Protein AF-0000000067000901 (afdb_homodimer)

Foldseek 3Di:
DDPPPPPPPPPPPVPPPPDPPVPPPCPVPPPLPDCPCDDPLVVCPPPVDLQFDHPVLQVLLVVLVLCCQQAQVHPCNVVSCVLAADQLAWEDEPLVRDTDGDVVVNVCRVVDFHQNDKAWSDWDDDRFKIKTKIKGDDGAAPVADADPQDIKIKMKMFGANSVSSHTNYIYIYIDSLSNVSRHPPVVSDDD/DDPDPPPPPPPPPVPPPPPPPVPPPCPVPPPLPDCPCDDPLVVCPPPVDLQFDHPVLQVLLVVLVLCCQQAQVDPCNVVSCVLAADQLAWEDEPLVRDTDGDVVVNVCRVVDFHQNDKAWSDWDDDRFKIKTKIKGDDGAAPVADADPQDIKIKMKMFGANSVSSHTNYIYIYIDSLSNVSRHPPVVSDDD

Sequence (382 aa):
MHSTILASLALLTAAFARPHADWSSSSADVPAHGDDNGSYDQHYGHGMNDKCLNKGDVQTLIDGYTYLLEYPGGPEFNKTANSILSDKFVVWSDSINTLGNRPAFIASQSVTPPLPDVETLSTFHNCDQISWRWNATGIQNPQVKVSNPMPVLGLITFSVDVEQKKIDTVYSEFNTAAFLHDLGNPECQQHMHSTILASLALLTAAFARPHADWSSSSADVPAHGDDNGSYDQHYGHGMNDKCLNKGDVQTLIDGYTYLLEYPGGPEFNKTANSILSDKFVVWSDSINTLGNRPAFIASQSVTPPLPDVETLSTFHNCDQISWRWNATGIQNPQVKVSNPMPVLGLITFSVDVEQKKIDTVYSEFNTAAFLHDLGNPECQQH

pLDDT: mean 76.19, std 28.45, range [21.7, 98.81]

Organism: NCBI:txid86049

Radius of gyration: 23.93 Å; Cα contacts (8 Å, |Δi|>4): 647; chains: 2; bounding box: 94×50×46 Å

Structure (mmCIF, N/CA/C/O backbone):
data_AF-0000000067000901-model_v1
#
loop_
_entity.id
_entity.type
_entity.pdbx_description
1 polymer 'Uncharacterized protein'
#
loop_
_atom_site.group_PDB
_atom_site.id
_atom_site.type_symbol
_atom_site.label_atom_id
_atom_site.label_alt_id
_atom_site.label_comp_id
_atom_site.label_asym_id
_atom_site.label_entity_id
_atom_site.label_seq_id
_atom_site.pdbx_PDB_ins_code
_atom_site.Cartn_x
_atom_site.Cartn_y
_atom_site.Cartn_z
_atom_site.occupancy
_atom_site.B_iso_or_equiv
_atom_site.auth_seq_id
_atom_site.auth_comp_id
_atom_site.auth_asym_id
_atom_site.auth_atom_id
_atom_site.pdbx_PDB_model_num
ATOM 1 N N . MET A 1 1 ? -61.438 18.984 29.344 1 28.39 1 MET A N 1
ATOM 2 C CA . MET A 1 1 ? -61 19.312 27.984 1 28.39 1 MET A CA 1
ATOM 3 C C . MET A 1 1 ? -59.5 19.156 27.859 1 28.39 1 MET A C 1
ATOM 5 O O . MET A 1 1 ? -58.75 20.078 28.156 1 28.39 1 MET A O 1
ATOM 9 N N . HIS A 1 2 ? -58.938 18.109 28.281 1 37.88 2 HIS A N 1
ATOM 10 C CA . HIS A 1 2 ? -57.531 17.828 28.531 1 37.88 2 HIS A CA 1
ATOM 11 C C . HIS A 1 2 ? -56.719 17.766 27.234 1 37.88 2 HIS A C 1
ATOM 13 O O . HIS A 1 2 ? -57.062 16.969 26.344 1 37.88 2 HIS A O 1
ATOM 19 N N . SER A 1 3 ? -56.156 18.922 26.859 1 32.53 3 SER A N 1
ATOM 20 C CA . SER A 1 3 ? -55.406 19.188 25.641 1 32.53 3 SER A CA 1
ATOM 21 C C . SER A 1 3 ? -54.156 18.359 25.578 1 32.53 3 SER A C 1
ATOM 23 O O . SER A 1 3 ? -53.344 18.359 26.516 1 32.53 3 SER A O 1
ATOM 25 N N . THR A 1 4 ? -54.281 17.25 24.969 1 34.41 4 THR A N 1
ATOM 26 C CA . THR A 1 4 ? -53.188 16.297 24.75 1 34.41 4 THR A CA 1
ATOM 27 C C . THR A 1 4 ? -52.062 16.938 23.938 1 34.41 4 THR A C 1
ATOM 29 O O . THR A 1 4 ? -52.281 17.438 22.844 1 34.41 4 THR A O 1
ATOM 32 N N . ILE A 1 5 ? -51.125 17.594 24.578 1 31.44 5 ILE A N 1
ATOM 33 C CA . ILE A 1 5 ? -49.969 18.219 23.953 1 31.44 5 ILE A CA 1
ATOM 34 C C . ILE A 1 5 ? -49.125 17.156 23.219 1 31.44 5 ILE A C 1
ATOM 36 O O . ILE A 1 5 ? -48.656 16.203 23.844 1 31.44 5 ILE A O 1
ATOM 40 N N . LEU A 1 6 ? -49.469 16.844 22.031 1 26.58 6 LEU A N 1
ATOM 41 C CA . LEU A 1 6 ? -48.688 15.977 21.172 1 26.58 6 LEU A CA 1
ATOM 42 C C . LEU A 1 6 ? -47.281 16.562 20.953 1 26.58 6 LEU A C 1
ATOM 44 O O . LEU A 1 6 ? -47.125 17.672 20.438 1 26.58 6 LEU A O 1
ATOM 48 N N . ALA A 1 7 ? -46.406 16.344 21.828 1 25.92 7 ALA A N 1
ATOM 49 C CA . ALA A 1 7 ? -45.031 16.797 21.703 1 25.92 7 ALA A CA 1
ATOM 50 C C . ALA A 1 7 ? -44.344 16.172 20.484 1 25.92 7 ALA A C 1
ATOM 52 O O . ALA A 1 7 ? -44.281 14.945 20.375 1 25.92 7 ALA A O 1
ATOM 53 N N . SER A 1 8 ? -44.406 16.828 19.297 1 21.7 8 SER A N 1
ATOM 54 C CA . SER A 1 8 ? -43.781 16.438 18.031 1 21.7 8 SER A CA 1
ATOM 55 C C . SER A 1 8 ? -42.25 16.438 18.172 1 21.7 8 SER A C 1
ATOM 57 O O . SER A 1 8 ? -41.656 17.438 18.578 1 21.7 8 SER A O 1
ATOM 59 N N . LEU A 1 9 ? -41.719 15.383 18.531 1 23.84 9 LEU A N 1
ATOM 60 C CA . LEU A 1 9 ? -40.25 15.211 18.594 1 23.84 9 LEU A CA 1
ATOM 61 C C . LEU A 1 9 ? -39.625 15.477 17.234 1 23.84 9 LEU A C 1
ATOM 63 O O . LEU A 1 9 ? -39.906 14.781 16.266 1 23.84 9 LEU A O 1
ATOM 67 N N . ALA A 1 10 ? -39.25 16.719 16.875 1 23.31 10 ALA A N 1
ATOM 68 C CA . ALA A 1 10 ? -38.531 17.125 15.672 1 23.31 10 ALA A CA 1
ATOM 69 C C . ALA A 1 10 ? -37.188 16.422 15.586 1 23.31 10 ALA A C 1
ATOM 71 O O . ALA A 1 10 ? -36.344 16.562 16.484 1 23.31 10 ALA A O 1
ATOM 72 N N . LEU A 1 11 ? -37.125 15.258 15 1 25.78 11 LEU A N 1
ATOM 73 C CA . LEU A 1 11 ? -35.906 14.562 14.617 1 25.78 11 LEU A CA 1
ATOM 74 C C . LEU A 1 11 ? -35 15.469 13.781 1 25.78 11 LEU A C 1
ATOM 76 O O . LEU A 1 11 ? -35.375 15.867 12.68 1 25.78 11 LEU A O 1
ATOM 80 N N . LEU A 1 12 ? -34.281 16.344 14.328 1 22.42 12 LEU A N 1
ATOM 81 C CA . LEU A 1 12 ? -33.281 17.172 13.633 1 22.42 12 LEU A CA 1
ATOM 82 C C . LEU A 1 12 ? -32.281 16.297 12.883 1 22.42 12 LEU A C 1
ATOM 84 O O . LEU A 1 12 ? -31.516 15.547 13.5 1 22.42 12 LEU A O 1
ATOM 88 N N . THR A 1 13 ? -32.625 15.695 11.742 1 25.38 13 THR A N 1
ATOM 89 C CA . THR A 1 13 ? -31.719 15.102 10.758 1 25.38 13 THR A CA 1
ATOM 90 C C . THR A 1 13 ? -30.641 16.109 10.336 1 25.38 13 THR A C 1
ATOM 92 O O . THR A 1 13 ? -30.953 17.109 9.695 1 25.38 13 THR A O 1
ATOM 95 N N . ALA A 1 14 ? -29.812 16.469 11.18 1 27.14 14 ALA A N 1
ATO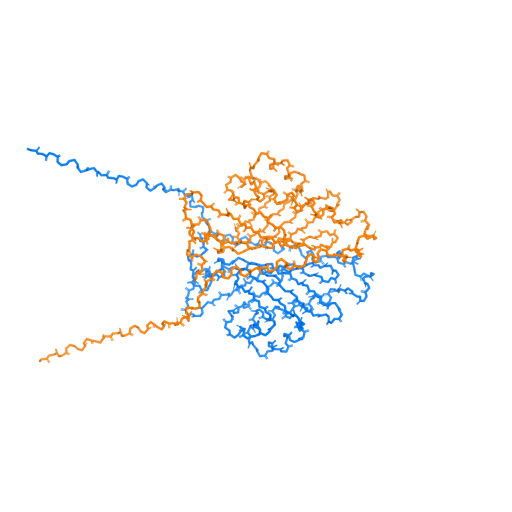M 96 C CA . ALA A 1 14 ? -28.734 17.297 10.664 1 27.14 14 ALA A CA 1
ATOM 97 C C . ALA A 1 14 ? -28.125 16.688 9.406 1 27.14 14 ALA A C 1
ATOM 99 O O . ALA A 1 14 ? -27.469 15.648 9.461 1 27.14 14 ALA A O 1
ATOM 100 N N . ALA A 1 15 ? -28.781 16.703 8.234 1 26.33 15 ALA A N 1
ATOM 101 C CA . ALA A 1 15 ? -28.312 16.516 6.871 1 26.33 15 ALA A CA 1
ATOM 102 C C . ALA A 1 15 ? -27.016 17.312 6.625 1 26.33 15 ALA A C 1
ATOM 104 O O . ALA A 1 15 ? -27.031 18.547 6.633 1 26.33 15 ALA A O 1
ATOM 105 N N . PHE A 1 16 ? -25.938 16.922 7.164 1 25.66 16 PHE A N 1
ATOM 106 C CA . PHE A 1 16 ? -24.828 17.594 6.516 1 25.66 16 PHE A CA 1
ATOM 107 C C . PHE A 1 16 ? -25 17.609 5.004 1 25.66 16 PHE A C 1
ATOM 109 O O . PHE A 1 16 ? -25.094 16.547 4.375 1 25.66 16 PHE A O 1
ATOM 116 N N . ALA A 1 17 ? -25.672 18.469 4.523 1 26.17 17 ALA A N 1
ATOM 117 C CA . ALA A 1 17 ? -25.812 18.828 3.117 1 26.17 17 ALA A CA 1
ATOM 118 C C . ALA A 1 17 ? -24.469 18.797 2.395 1 26.17 17 ALA A C 1
ATOM 120 O O . ALA A 1 17 ? -23.625 19.672 2.609 1 26.17 17 ALA A O 1
ATOM 121 N N . ARG A 1 18 ? -23.891 17.719 2.311 1 28.69 18 ARG A N 1
ATOM 122 C CA . ARG A 1 18 ? -22.734 17.688 1.424 1 28.69 18 ARG A CA 1
ATOM 123 C C . ARG A 1 18 ? -23.062 18.281 0.063 1 28.69 18 ARG A C 1
ATOM 125 O O . ARG A 1 18 ? -24.125 18 -0.499 1 28.69 18 ARG A O 1
ATOM 132 N N . PRO A 1 19 ? -22.609 19.391 -0.219 1 27.36 19 PRO A N 1
ATOM 133 C CA . PRO A 1 19 ? -22.844 19.781 -1.611 1 27.36 19 PRO A CA 1
ATOM 134 C C . PRO A 1 19 ? -22.688 18.609 -2.586 1 27.36 19 PRO A C 1
ATOM 136 O O . PRO A 1 19 ? -21.984 17.641 -2.285 1 27.36 19 PRO A O 1
ATOM 139 N N . HIS A 1 20 ? -23.609 18.344 -3.383 1 24.67 20 HIS A N 1
ATOM 140 C CA . HIS A 1 20 ? -23.625 17.5 -4.578 1 24.67 20 HIS A CA 1
ATOM 141 C C . HIS A 1 20 ? -22.328 17.641 -5.363 1 24.67 20 HIS A C 1
ATOM 143 O O . HIS A 1 20 ? -22.203 18.531 -6.219 1 24.67 20 HIS A O 1
ATOM 149 N N . ALA A 1 21 ? -21.312 17.75 -4.727 1 25.58 21 ALA A N 1
ATOM 150 C CA . ALA A 1 21 ? -20.219 17.781 -5.695 1 25.58 21 ALA A CA 1
ATOM 151 C C . ALA A 1 21 ? -20.359 16.672 -6.73 1 25.58 21 ALA A C 1
ATOM 153 O O . ALA A 1 21 ? -20.703 15.547 -6.391 1 25.58 21 ALA A O 1
ATOM 154 N N . ASP A 1 22 ? -20.922 16.969 -7.883 1 22.59 22 ASP A N 1
ATOM 155 C CA . ASP A 1 22 ? -20.922 16.156 -9.094 1 22.59 22 ASP A CA 1
ATOM 156 C C . ASP A 1 22 ? -19.688 15.266 -9.156 1 22.59 22 ASP A C 1
ATOM 158 O O . ASP A 1 22 ? -18.578 15.75 -9.344 1 22.59 22 ASP A O 1
ATOM 162 N N . TRP A 1 23 ? -19.719 14.297 -8.406 1 25.34 23 TRP A N 1
ATOM 163 C CA . TRP A 1 23 ? -18.75 13.203 -8.555 1 25.34 23 TRP A CA 1
ATOM 164 C C . TRP A 1 23 ? -18.688 12.727 -10 1 25.34 23 TRP A C 1
ATOM 166 O O . TRP A 1 23 ? -19.328 11.742 -10.367 1 25.34 23 TRP A O 1
ATOM 176 N N . SER A 1 24 ? -19.094 13.641 -10.977 1 23.84 24 SER A N 1
ATOM 177 C CA . SER A 1 24 ? -18.859 13.195 -12.344 1 23.84 24 SER A CA 1
ATOM 178 C C . SER A 1 24 ? -17.547 12.406 -12.445 1 23.84 24 SER A C 1
ATOM 180 O O . SER A 1 24 ? -16.703 12.492 -11.555 1 23.84 24 SER A O 1
ATOM 182 N N . SER A 1 25 ? -17.422 11.703 -13.656 1 26.53 25 SER A N 1
ATOM 183 C CA . SER A 1 25 ? -16.453 10.82 -14.289 1 26.53 25 SER A CA 1
ATOM 184 C C . SER A 1 25 ? -15.031 11.367 -14.156 1 26.53 25 SER A C 1
ATOM 186 O O . SER A 1 25 ? -14.375 11.648 -15.164 1 26.53 25 SER A O 1
ATOM 188 N N . SER A 1 26 ? -14.852 12.219 -13.289 1 25.02 26 SER A N 1
ATOM 189 C CA . SER A 1 26 ? -13.477 12.641 -13.523 1 25.02 26 SER A CA 1
ATOM 190 C C . SER A 1 26 ? -12.508 11.469 -13.367 1 25.02 26 SER A C 1
ATOM 192 O O . SER A 1 26 ? -12.211 11.047 -12.242 1 25.02 26 SER A O 1
ATOM 194 N N . SER A 1 27 ? -12.742 10.406 -14.102 1 25.47 27 SER A N 1
ATOM 195 C CA . SER A 1 27 ? -11.57 9.594 -14.398 1 25.47 27 SER A CA 1
ATOM 196 C C . SER A 1 27 ? -10.305 10.438 -14.43 1 25.47 27 SER A C 1
ATOM 198 O O . SER A 1 27 ? -9.969 11.023 -15.461 1 25.47 27 SER A O 1
ATOM 200 N N . ALA A 1 28 ? -10.188 11.258 -13.469 1 30.16 28 ALA A N 1
ATOM 201 C CA . ALA A 1 28 ? -8.898 11.922 -13.586 1 30.16 28 ALA A CA 1
ATOM 202 C C . ALA A 1 28 ? -7.824 10.961 -14.094 1 30.16 28 ALA A C 1
ATOM 204 O O . ALA A 1 28 ? -7.727 9.828 -13.617 1 30.16 28 ALA A O 1
ATOM 205 N N . ASP A 1 29 ? -7.598 11.023 -15.383 1 26.38 29 ASP A N 1
ATOM 206 C CA . ASP A 1 29 ? -6.398 10.367 -15.898 1 26.38 29 ASP A CA 1
ATOM 207 C C . ASP A 1 29 ? -5.305 10.297 -14.836 1 26.38 29 ASP A C 1
ATOM 209 O O . ASP A 1 29 ? -4.816 11.328 -14.375 1 26.38 29 ASP A O 1
ATOM 213 N N . VAL A 1 30 ? -5.582 9.422 -13.953 1 32.34 30 VAL A N 1
ATOM 214 C CA . VAL A 1 30 ? -4.336 9.219 -13.227 1 32.34 30 VAL A CA 1
ATOM 215 C C . VAL A 1 30 ? -3.148 9.43 -14.156 1 32.34 30 VAL A C 1
ATOM 217 O O . VAL A 1 30 ? -2.988 8.711 -15.148 1 32.34 30 VAL A O 1
ATOM 220 N N . PRO A 1 31 ? -2.857 10.648 -14.383 1 26.94 31 PRO A N 1
ATOM 221 C CA . PRO A 1 31 ? -1.702 10.648 -15.281 1 26.94 31 PRO A CA 1
ATOM 222 C C . PRO A 1 31 ? -0.756 9.477 -15.031 1 26.94 31 PRO A C 1
ATOM 224 O O . PRO A 1 31 ? -0.504 9.117 -13.875 1 26.94 31 PRO A O 1
ATOM 227 N N . ALA A 1 32 ? -0.869 8.492 -15.938 1 28.77 32 ALA A N 1
ATOM 228 C CA . ALA A 1 32 ? 0.353 7.695 -15.969 1 28.77 32 ALA A CA 1
ATOM 229 C C . ALA A 1 32 ? 1.585 8.562 -15.75 1 28.77 32 ALA A C 1
ATOM 231 O O . ALA A 1 32 ? 1.981 9.328 -16.625 1 28.77 32 ALA A O 1
ATOM 232 N N . HIS A 1 33 ? 1.5 9.438 -14.836 1 29.3 33 HIS A N 1
ATOM 233 C CA . HIS A 1 33 ? 2.791 10.117 -14.812 1 29.3 33 HIS A CA 1
ATOM 234 C C . HIS A 1 33 ? 3.883 9.234 -15.414 1 29.3 33 HIS A C 1
ATOM 236 O O . HIS A 1 33 ? 3.727 8.016 -15.508 1 29.3 33 HIS A O 1
ATOM 242 N N . GLY A 1 34 ? 4.957 10.055 -15.883 1 26.2 34 GLY A N 1
ATOM 243 C CA . GLY A 1 34 ? 6.18 9.766 -16.625 1 26.2 34 GLY A CA 1
ATOM 244 C C . GLY A 1 34 ? 6.84 8.469 -16.188 1 26.2 34 GLY A C 1
ATOM 245 O O . GLY A 1 34 ? 6.605 7.98 -15.086 1 26.2 34 GLY A O 1
ATOM 246 N N . ASP A 1 35 ? 7.012 7.652 -17.172 1 26.59 35 ASP A N 1
ATOM 247 C CA . ASP A 1 35 ? 8.102 6.676 -17.203 1 26.59 35 ASP A CA 1
ATOM 248 C C . ASP A 1 35 ? 9.234 7.094 -16.266 1 26.59 35 ASP A C 1
ATOM 250 O O . ASP A 1 35 ? 10.188 7.746 -16.703 1 26.59 35 ASP A O 1
ATOM 254 N N . ASP A 1 36 ? 8.836 7.559 -15.172 1 28.7 36 ASP A N 1
ATOM 255 C CA . ASP A 1 36 ? 10.07 7.664 -14.398 1 28.7 36 ASP A CA 1
ATOM 256 C C . ASP A 1 36 ? 10.82 6.332 -14.375 1 28.7 36 ASP A C 1
ATOM 258 O O . ASP A 1 36 ? 11.078 5.781 -13.297 1 28.7 36 ASP A O 1
ATOM 262 N N . ASN A 1 37 ? 10.336 5.477 -15.211 1 29.36 37 ASN A N 1
ATOM 263 C CA . ASN A 1 37 ? 11.328 4.422 -15.406 1 29.36 37 ASN A CA 1
ATOM 264 C C . ASN A 1 37 ? 12.719 4.996 -15.633 1 29.36 37 ASN A C 1
ATOM 266 O O . ASN A 1 37 ? 13.562 4.363 -16.266 1 29.36 37 ASN A O 1
ATOM 270 N N . GLY A 1 38 ? 12.836 6.359 -15.727 1 29.14 38 GLY A N 1
ATOM 271 C CA . GLY A 1 38 ? 14.188 6.777 -16.047 1 29.14 38 GLY A CA 1
ATOM 272 C C . GLY A 1 38 ? 15.25 6.008 -15.281 1 29.14 38 GLY A C 1
ATOM 273 O O . GLY A 1 38 ? 14.938 5.293 -14.328 1 29.14 38 GLY A O 1
ATOM 274 N N . SER A 1 39 ? 16.5 6.262 -15.789 1 29.77 39 SER A N 1
ATOM 275 C CA . SER A 1 39 ? 17.891 5.785 -15.742 1 29.77 39 SER A CA 1
ATOM 276 C C . SER A 1 39 ? 18.422 5.789 -14.312 1 29.77 39 SER A C 1
ATOM 278 O O . SER A 1 39 ? 19.625 5.695 -14.094 1 29.77 39 SER A O 1
ATOM 280 N N . TYR A 1 40 ? 17.578 6.395 -13.445 1 31.19 40 TYR A N 1
ATOM 281 C CA . TYR A 1 40 ? 18.422 6.477 -12.266 1 31.19 40 TYR A CA 1
ATOM 282 C C . TYR A 1 40 ? 18.688 5.098 -11.672 1 31.19 40 TYR A C 1
ATOM 284 O O . TYR A 1 40 ? 19.297 4.969 -10.609 1 31.19 40 TYR A O 1
ATOM 292 N N . ASP A 1 41 ? 17.875 4.145 -12.203 1 35.94 41 ASP A N 1
ATOM 293 C CA . ASP A 1 41 ? 18.234 2.779 -11.82 1 35.94 41 ASP A CA 1
ATOM 294 C C . ASP A 1 41 ? 19.703 2.482 -12.125 1 35.94 41 ASP A C 1
ATOM 296 O O . ASP A 1 41 ? 20.188 1.374 -11.883 1 35.94 41 ASP A O 1
ATOM 300 N N . GLN A 1 42 ? 20.172 3.449 -13.016 1 32.78 42 GLN A N 1
ATOM 301 C CA . GLN A 1 42 ? 21.5 3.141 -13.547 1 32.78 42 GLN A CA 1
ATOM 302 C C . GLN A 1 42 ? 22.547 3.141 -12.438 1 32.78 42 GLN A C 1
ATOM 304 O O . GLN A 1 42 ? 23.641 2.598 -12.609 1 32.78 42 GLN A O 1
ATOM 309 N N . HIS A 1 43 ? 22.266 4.098 -11.562 1 35.69 43 HIS A N 1
ATOM 310 C CA . HIS A 1 43 ? 23.438 4.195 -10.703 1 35.69 43 HIS A CA 1
ATOM 311 C C . HIS A 1 43 ? 23.594 2.949 -9.836 1 35.69 43 HIS A C 1
ATOM 313 O O . HIS A 1 43 ? 24.625 2.764 -9.188 1 35.69 43 HIS A O 1
ATOM 319 N N . TYR A 1 44 ? 22.406 2.285 -9.633 1 39.88 44 TYR A N 1
ATOM 320 C CA . TYR A 1 44 ? 22.656 1.074 -8.859 1 39.88 44 TYR A CA 1
ATOM 321 C C . TYR A 1 44 ? 23.016 -0.092 -9.773 1 39.88 44 TYR A C 1
ATOM 323 O O . TYR A 1 44 ? 23.172 -1.226 -9.312 1 39.88 44 TYR A O 1
ATOM 331 N N . GLY A 1 45 ? 22.875 0.13 -11.047 1 37.28 45 GLY A N 1
ATOM 332 C CA . GLY A 1 45 ? 23.109 -0.982 -11.953 1 37.28 45 GLY A CA 1
ATOM 333 C C . GLY A 1 45 ? 24.562 -1.412 -12 1 37.28 45 GLY A C 1
ATOM 334 O O . GLY A 1 45 ? 24.859 -2.582 -12.25 1 37.28 45 GLY A O 1
ATOM 335 N N . HIS A 1 46 ? 25.359 -0.452 -12.242 1 39.16 46 HIS A N 1
ATOM 336 C CA . HIS A 1 46 ? 26.641 -0.968 -12.68 1 39.16 46 HIS A CA 1
ATOM 337 C C . HIS A 1 46 ? 27.312 -1.786 -11.578 1 39.16 46 HIS A C 1
ATOM 339 O O . HIS A 1 46 ? 28.016 -2.756 -11.859 1 39.16 46 HIS A O 1
ATOM 345 N N . GLY A 1 47 ? 27.562 -1.117 -10.406 1 39.56 47 GLY A N 1
ATOM 346 C CA . GLY A 1 47 ? 28.422 -1.825 -9.461 1 39.56 47 GLY A CA 1
ATOM 347 C C . GLY A 1 47 ? 27.656 -2.807 -8.594 1 39.56 47 GLY A C 1
ATOM 348 O O . GLY A 1 47 ? 28.094 -3.16 -7.504 1 39.56 47 GLY A O 1
ATOM 349 N N . MET A 1 48 ? 26.219 -2.824 -8.773 1 48.78 48 MET A N 1
ATOM 350 C CA . MET A 1 48 ? 25.672 -3.768 -7.801 1 48.78 48 MET A CA 1
ATOM 351 C C . MET A 1 48 ? 26.188 -5.176 -8.055 1 48.78 48 MET A C 1
ATOM 353 O O . MET A 1 48 ? 26.25 -5.625 -9.203 1 48.78 48 MET A O 1
ATOM 357 N N . ASN A 1 49 ? 26.922 -5.633 -7.168 1 57.56 49 ASN A N 1
ATOM 358 C CA . ASN A 1 49 ? 27.469 -6.977 -7.031 1 57.56 49 ASN A CA 1
ATOM 359 C C . ASN A 1 49 ? 26.422 -8.047 -7.352 1 57.56 49 ASN A C 1
ATOM 361 O O . ASN A 1 49 ? 25.219 -7.793 -7.246 1 57.56 49 ASN A O 1
ATOM 365 N N . ASP A 1 50 ? 26.688 -8.961 -8.164 1 67.25 50 ASP A N 1
ATOM 366 C CA . ASP A 1 50 ? 25.938 -10.156 -8.523 1 67.25 50 ASP A CA 1
ATOM 367 C C . ASP A 1 50 ? 25.062 -10.617 -7.359 1 67.25 50 ASP A C 1
ATOM 369 O O . ASP A 1 50 ? 24.188 -11.477 -7.535 1 67.25 50 ASP A O 1
ATOM 373 N N . LYS A 1 51 ? 25.141 -9.828 -6.254 1 86.62 51 LYS A N 1
ATOM 374 C CA . LYS A 1 51 ? 24.438 -10.273 -5.059 1 86.62 51 LYS A CA 1
ATOM 375 C C . LYS A 1 51 ? 23.156 -9.461 -4.84 1 86.62 51 LYS A C 1
ATOM 377 O O . LYS A 1 51 ? 22.359 -9.781 -3.961 1 86.62 51 LYS A O 1
ATOM 382 N N . CYS A 1 52 ? 22.984 -8.461 -5.789 1 93.31 52 CYS A N 1
ATOM 383 C CA . CYS A 1 52 ? 21.797 -7.633 -5.621 1 93.31 52 CYS A CA 1
ATOM 384 C C . CYS A 1 52 ? 20.828 -7.816 -6.785 1 93.31 52 CYS A C 1
ATOM 386 O O . CYS A 1 52 ? 21.234 -8.289 -7.855 1 93.31 52 CYS A O 1
ATOM 388 N N . LEU A 1 53 ? 19.594 -7.441 -6.547 1 96.25 53 LEU A N 1
ATOM 389 C CA . LEU A 1 53 ? 18.594 -7.426 -7.609 1 96.25 53 LEU A CA 1
ATOM 390 C C . LEU A 1 53 ? 18.984 -6.461 -8.719 1 96.25 53 LEU A C 1
ATOM 392 O O . LEU A 1 53 ? 19.484 -5.359 -8.445 1 96.25 53 LEU A O 1
ATOM 396 N N . ASN A 1 54 ? 18.797 -6.887 -9.961 1 93.81 54 ASN A N 1
ATOM 397 C CA . ASN A 1 54 ? 18.859 -5.98 -11.102 1 93.81 54 ASN A CA 1
ATOM 398 C C . ASN A 1 54 ? 17.484 -5.785 -11.742 1 93.81 54 ASN A C 1
ATOM 400 O O . ASN A 1 54 ? 16.5 -6.367 -11.305 1 93.81 54 ASN A O 1
ATOM 404 N N . LYS A 1 55 ? 17.406 -4.953 -12.758 1 94.12 55 LYS A N 1
ATOM 405 C CA . LYS A 1 55 ? 16.141 -4.59 -13.367 1 94.12 55 LYS A CA 1
ATOM 406 C C . LYS A 1 55 ? 15.445 -5.816 -13.953 1 94.12 55 LYS A C 1
ATOM 408 O O . LYS A 1 55 ? 14.219 -5.938 -13.883 1 94.12 55 LYS A O 1
ATOM 413 N N . GLY A 1 56 ? 16.219 -6.629 -14.562 1 95.94 56 GLY A N 1
ATOM 414 C CA . GLY A 1 56 ? 15.656 -7.848 -15.117 1 95.94 56 GLY A CA 1
ATOM 415 C C . GLY A 1 56 ? 15.055 -8.758 -14.062 1 95.94 56 GLY A C 1
ATOM 416 O O . GLY A 1 56 ? 13.992 -9.344 -14.273 1 95.94 56 GLY A O 1
ATOM 417 N N . ASP A 1 57 ? 15.727 -8.938 -12.898 1 96.94 57 ASP A N 1
ATOM 418 C CA . ASP A 1 57 ? 15.203 -9.711 -11.781 1 96.94 57 ASP A CA 1
ATOM 419 C C . ASP A 1 57 ? 13.859 -9.148 -11.305 1 96.94 57 ASP A C 1
ATOM 421 O O . ASP A 1 57 ? 12.898 -9.898 -11.125 1 96.94 57 ASP A O 1
ATOM 425 N N . VAL A 1 58 ? 13.82 -7.867 -11.141 1 97.94 58 VAL A N 1
ATOM 426 C CA . VAL A 1 58 ? 12.625 -7.18 -10.648 1 97.94 58 VAL A CA 1
ATOM 427 C C . VAL A 1 58 ? 11.461 -7.414 -11.609 1 97.94 58 VAL A C 1
ATOM 429 O O . VAL A 1 58 ? 10.367 -7.781 -11.188 1 97.94 58 VAL A O 1
ATOM 432 N N . GLN A 1 59 ? 11.719 -7.258 -12.859 1 98.25 59 GLN A N 1
ATOM 433 C CA . GLN A 1 59 ? 10.672 -7.434 -13.859 1 98.25 59 GLN A CA 1
ATOM 434 C C . GLN A 1 59 ? 10.133 -8.859 -13.852 1 98.25 59 GLN A C 1
ATOM 436 O O . GLN A 1 59 ? 8.922 -9.078 -13.922 1 98.25 59 GLN A O 1
ATOM 441 N N . THR A 1 60 ? 10.961 -9.797 -13.734 1 98.56 60 THR A N 1
ATOM 442 C CA . THR A 1 60 ? 10.57 -11.203 -13.711 1 98.56 60 THR A CA 1
ATOM 443 C C . THR A 1 60 ? 9.664 -11.484 -12.516 1 98.56 60 THR A C 1
ATOM 445 O O . THR A 1 60 ? 8.633 -12.148 -12.648 1 98.56 60 THR A O 1
ATOM 448 N N . LEU A 1 61 ? 10.062 -11.016 -11.383 1 98.81 61 LEU A N 1
ATOM 449 C CA . LEU A 1 61 ? 9.289 -11.258 -10.164 1 98.81 61 LEU A CA 1
ATOM 450 C C . LEU A 1 61 ? 7.938 -10.562 -10.227 1 98.81 61 LEU A C 1
ATOM 452 O O . LEU A 1 61 ? 6.914 -11.141 -9.852 1 98.81 61 LEU A O 1
ATOM 456 N N . ILE A 1 62 ? 7.898 -9.375 -10.758 1 98.81 62 ILE A N 1
ATOM 457 C CA . ILE A 1 62 ? 6.656 -8.617 -10.867 1 98.81 62 ILE A CA 1
ATOM 458 C C . ILE A 1 62 ? 5.738 -9.273 -11.891 1 98.81 62 ILE A C 1
ATOM 460 O O . ILE A 1 62 ? 4.543 -9.453 -11.641 1 98.81 62 ILE A O 1
ATOM 464 N N . ASP A 1 63 ? 6.32 -9.672 -13.008 1 98.62 63 ASP A N 1
ATOM 465 C CA . ASP A 1 63 ? 5.52 -10.352 -14.031 1 98.62 63 ASP A CA 1
ATOM 466 C C . ASP A 1 63 ? 4.941 -11.656 -13.492 1 98.62 63 ASP A C 1
ATOM 468 O O . ASP A 1 63 ? 3.771 -11.969 -13.734 1 98.62 63 ASP A O 1
ATOM 472 N N . GLY A 1 64 ? 5.754 -12.406 -12.852 1 98.75 64 GLY A N 1
ATOM 473 C CA . GLY A 1 64 ? 5.277 -13.641 -12.25 1 98.75 64 GLY A CA 1
ATOM 474 C C . GLY A 1 64 ? 4.16 -13.43 -11.25 1 98.75 64 GLY A C 1
ATOM 475 O O . GLY A 1 64 ? 3.148 -14.133 -11.281 1 98.75 64 GLY A O 1
ATOM 476 N N . TYR A 1 65 ? 4.352 -12.469 -10.359 1 98.44 65 TYR A N 1
ATOM 477 C CA . TYR A 1 65 ? 3.328 -12.234 -9.352 1 98.44 65 TYR A CA 1
ATOM 478 C C . TYR A 1 65 ? 2.072 -11.633 -9.977 1 98.44 65 TYR A C 1
ATOM 480 O O . TYR A 1 65 ? 0.959 -11.883 -9.508 1 98.44 65 TYR A O 1
ATOM 488 N N . THR A 1 66 ? 2.217 -10.836 -11.016 1 98.56 66 THR A N 1
ATOM 489 C CA . THR A 1 66 ? 1.069 -10.352 -11.773 1 98.56 66 THR A CA 1
ATOM 490 C C . THR A 1 66 ? 0.239 -11.516 -12.297 1 98.56 66 THR A C 1
ATOM 492 O O . THR A 1 66 ? -0.988 -11.516 -12.18 1 98.56 66 THR A O 1
ATOM 495 N N . TYR A 1 67 ? 0.904 -12.453 -12.852 1 98.31 67 TYR A N 1
ATOM 496 C CA . TYR A 1 67 ? 0.196 -13.625 -13.336 1 98.31 67 TYR A CA 1
ATOM 497 C C . TYR A 1 67 ? -0.589 -14.297 -12.211 1 98.31 67 TYR A C 1
ATOM 499 O O . TYR A 1 67 ? -1.737 -14.703 -12.406 1 98.31 67 TYR A O 1
ATOM 507 N N . LEU A 1 68 ? 0.016 -14.422 -11.008 1 97.38 68 LEU A N 1
ATOM 508 C CA . LEU A 1 68 ? -0.657 -15.062 -9.883 1 97.38 68 LEU A CA 1
ATOM 509 C C . LEU A 1 68 ? -1.908 -14.289 -9.484 1 97.38 68 LEU A C 1
ATOM 511 O O . LEU A 1 68 ? -2.9 -14.883 -9.055 1 97.38 68 LEU A O 1
ATOM 515 N N . LEU A 1 69 ? -1.88 -12.992 -9.656 1 96.62 69 LEU A N 1
ATOM 516 C CA . LEU A 1 69 ? -3.023 -12.156 -9.305 1 96.62 69 LEU A CA 1
ATOM 517 C C . LEU A 1 69 ? -4.113 -12.25 -10.367 1 96.62 69 LEU A C 1
ATOM 519 O O . LEU A 1 69 ? -5.301 -12.266 -10.039 1 96.62 69 LEU A O 1
ATOM 523 N N . GLU A 1 70 ? -3.689 -12.32 -11.555 1 97.38 70 GLU A N 1
ATOM 524 C CA . GLU A 1 70 ? -4.641 -12.297 -12.664 1 97.38 70 GLU A CA 1
ATOM 525 C C . GLU A 1 70 ? -5.285 -13.672 -12.859 1 97.38 70 GLU A C 1
ATOM 527 O O . GLU A 1 70 ? -6.441 -13.766 -13.281 1 97.38 70 GLU A O 1
ATOM 532 N N . TYR A 1 71 ? -4.535 -14.695 -12.602 1 96.5 71 TYR A N 1
ATOM 533 C CA . TYR A 1 71 ? -4.992 -16.047 -12.883 1 96.5 71 TYR A CA 1
ATOM 534 C C . TYR A 1 71 ? -4.816 -16.953 -11.664 1 96.5 71 TYR A C 1
ATOM 536 O O . TYR A 1 71 ? -4.188 -18 -11.75 1 96.5 71 TYR A O 1
ATOM 544 N N . PRO A 1 72 ? -5.441 -16.547 -10.578 1 94.69 72 PRO A N 1
ATOM 545 C CA . PRO A 1 72 ? -5.355 -17.453 -9.422 1 94.69 72 PRO A CA 1
ATOM 546 C C . PRO A 1 72 ? -5.91 -18.844 -9.719 1 94.69 72 PRO A C 1
ATOM 548 O O . PRO A 1 72 ? -7.02 -18.969 -10.25 1 94.69 72 PRO A O 1
ATOM 551 N N . GLY A 1 73 ? -5.059 -19.844 -9.43 1 93.12 73 GLY A N 1
ATOM 552 C CA . GLY A 1 73 ? -5.473 -21.219 -9.688 1 93.12 73 GLY A CA 1
ATOM 553 C C . GLY A 1 73 ? -5.445 -21.578 -11.156 1 93.12 73 GLY A C 1
ATOM 554 O O . GLY A 1 73 ? -5.867 -22.672 -11.539 1 93.12 73 GLY A O 1
ATOM 555 N N . GLY A 1 74 ? -4.941 -20.75 -11.977 1 95.12 74 GLY A N 1
ATOM 556 C CA . GLY A 1 74 ? -4.891 -21 -13.406 1 95.12 74 GLY A CA 1
ATOM 557 C C . GLY A 1 74 ? -3.945 -22.125 -13.781 1 95.12 74 GLY A C 1
ATOM 558 O O . GLY A 1 74 ? -3.295 -22.703 -12.914 1 95.12 74 GLY A O 1
ATOM 559 N N . PRO A 1 75 ? -3.857 -22.422 -15.094 1 96 75 PRO A N 1
ATOM 560 C CA . PRO A 1 75 ? -3.129 -23.594 -15.555 1 96 75 PRO A CA 1
ATOM 561 C C . PRO A 1 75 ? -1.635 -23.531 -15.25 1 96 75 PRO A C 1
ATOM 563 O O . PRO A 1 75 ? -1.007 -24.562 -14.992 1 96 75 PRO A O 1
ATOM 566 N N . GLU A 1 76 ? -1.055 -22.297 -15.289 1 97.5 76 GLU A N 1
ATOM 567 C CA . GLU A 1 76 ? 0.382 -22.1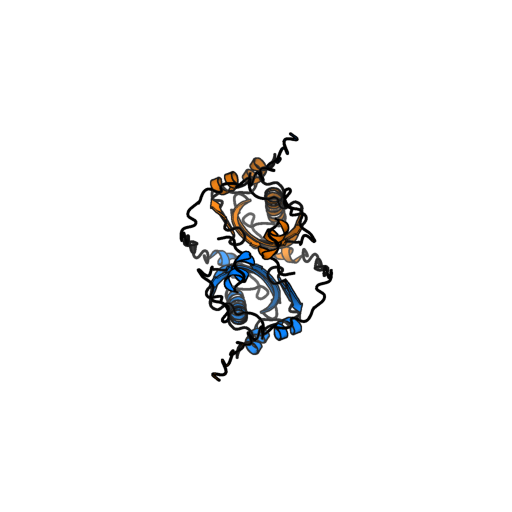72 -15.07 1 97.5 76 GLU A CA 1
ATOM 568 C C . GLU A 1 76 ? 0.675 -21.641 -13.664 1 97.5 76 GLU A C 1
ATOM 570 O O . GLU A 1 76 ? 1.783 -21.188 -13.383 1 97.5 76 GLU A O 1
ATOM 575 N N . PHE A 1 77 ? -0.329 -21.641 -12.852 1 97.31 77 PHE A N 1
ATOM 576 C CA . PHE A 1 77 ? -0.196 -21 -11.547 1 97.31 77 PHE A CA 1
ATOM 577 C C . PHE A 1 77 ? 0.917 -21.656 -10.734 1 97.31 77 PHE A C 1
ATOM 579 O O . PHE A 1 77 ? 1.845 -20.984 -10.289 1 97.31 77 PHE A O 1
ATOM 586 N N . ASN A 1 78 ? 0.862 -22.969 -10.602 1 96.94 78 ASN A N 1
ATOM 587 C CA . ASN A 1 78 ? 1.833 -23.656 -9.758 1 96.94 78 ASN A CA 1
ATOM 588 C C . ASN A 1 78 ? 3.25 -23.516 -10.312 1 96.94 78 ASN A C 1
ATOM 590 O O . ASN A 1 78 ? 4.195 -23.297 -9.547 1 96.94 78 ASN A O 1
ATOM 594 N N . LYS A 1 79 ? 3.389 -23.656 -11.562 1 98.12 79 LYS A N 1
ATOM 595 C CA . LYS A 1 79 ? 4.695 -23.484 -12.195 1 98.12 79 LYS A CA 1
ATOM 596 C C . LYS A 1 79 ? 5.246 -22.078 -11.945 1 98.12 79 LYS A C 1
ATOM 598 O O . LYS A 1 79 ? 6.414 -21.922 -11.586 1 98.12 79 LYS A O 1
ATOM 603 N N . THR A 1 80 ? 4.379 -21.094 -12.148 1 98.38 80 THR A N 1
ATOM 604 C CA . THR A 1 80 ? 4.777 -19.703 -11.938 1 98.38 80 THR A CA 1
ATOM 605 C C . THR A 1 80 ? 5.121 -19.469 -10.469 1 98.38 80 THR A C 1
ATOM 607 O O . THR A 1 80 ? 6.156 -18.875 -10.156 1 98.38 80 THR A O 1
ATOM 610 N N . ALA A 1 81 ? 4.289 -19.938 -9.586 1 98.12 81 ALA A N 1
ATOM 611 C CA . ALA A 1 81 ? 4.531 -19.797 -8.156 1 98.12 81 ALA A CA 1
ATOM 612 C C . ALA A 1 81 ? 5.863 -20.422 -7.758 1 98.12 81 ALA A C 1
ATOM 614 O O . ALA A 1 81 ? 6.645 -19.812 -7.02 1 98.12 81 ALA A O 1
ATOM 615 N N . ASN A 1 82 ? 6.137 -21.578 -8.25 1 98.12 82 ASN A N 1
ATOM 616 C CA . ASN A 1 82 ? 7.379 -22.266 -7.93 1 98.12 82 ASN A CA 1
ATOM 617 C C . ASN A 1 82 ? 8.594 -21.5 -8.453 1 98.12 82 ASN A C 1
ATOM 619 O O . ASN A 1 82 ? 9.672 -21.562 -7.867 1 98.12 82 ASN A O 1
ATOM 623 N N . SER A 1 83 ? 8.43 -20.812 -9.477 1 98.5 83 SER A N 1
ATOM 624 C CA . SER A 1 83 ? 9.539 -20.094 -10.094 1 98.5 83 SER A CA 1
ATOM 625 C C . SER A 1 83 ? 9.859 -18.812 -9.328 1 98.5 83 SER A C 1
ATOM 627 O O . SER A 1 83 ? 11.023 -18.406 -9.266 1 98.5 83 SER A O 1
ATOM 629 N N . ILE A 1 84 ? 8.852 -18.219 -8.68 1 98.69 84 ILE A N 1
ATOM 630 C CA . ILE A 1 84 ? 9.125 -16.875 -8.18 1 98.69 84 ILE A CA 1
ATOM 631 C C . ILE A 1 84 ? 8.969 -16.844 -6.664 1 98.69 84 ILE A C 1
ATOM 633 O O . ILE A 1 84 ? 9.383 -15.875 -6.012 1 98.69 84 ILE A O 1
ATOM 637 N N . LEU A 1 85 ? 8.328 -17.828 -6.066 1 98.56 85 LEU A N 1
ATOM 638 C CA . LEU A 1 85 ? 8.148 -17.844 -4.621 1 98.56 85 LEU A CA 1
ATOM 639 C C . LEU A 1 85 ? 9.117 -18.828 -3.965 1 98.56 85 LEU A C 1
ATOM 641 O O . LEU A 1 85 ? 9.281 -19.953 -4.434 1 98.56 85 LEU A O 1
ATOM 645 N N . SER A 1 86 ? 9.727 -18.391 -2.938 1 98.31 86 SER A N 1
ATOM 646 C CA . SER A 1 86 ? 10.617 -19.281 -2.193 1 98.31 86 SER A CA 1
ATOM 647 C C . SER A 1 86 ? 9.836 -20.234 -1.302 1 98.31 86 SER A C 1
ATOM 649 O O . SER A 1 86 ? 8.625 -20.078 -1.136 1 98.31 86 SER A O 1
ATOM 651 N N . ASP A 1 87 ? 10.531 -21.141 -0.614 1 96.06 87 ASP A N 1
ATOM 652 C CA . ASP A 1 87 ? 9.914 -22.094 0.307 1 96.06 87 ASP A CA 1
ATOM 653 C C . ASP A 1 87 ? 9.492 -21.406 1.604 1 96.06 87 ASP A C 1
ATOM 655 O O . ASP A 1 87 ? 8.648 -21.922 2.34 1 96.06 87 ASP A O 1
ATOM 659 N N . LYS A 1 88 ? 10.039 -20.266 1.89 1 95.44 88 LYS A N 1
ATOM 660 C CA . LYS A 1 88 ? 9.734 -19.547 3.121 1 95.44 88 LYS A CA 1
ATOM 661 C C . LYS A 1 88 ? 8.688 -18.453 2.875 1 95.44 88 LYS A C 1
ATOM 663 O O . LYS A 1 88 ? 8.461 -17.609 3.736 1 95.44 88 LYS A O 1
ATOM 668 N N . PHE A 1 89 ? 8.164 -18.562 1.773 1 97.06 89 PHE A N 1
ATOM 669 C CA . PHE A 1 89 ? 7.242 -17.516 1.345 1 97.06 89 PHE A CA 1
ATOM 670 C C . PHE A 1 89 ? 6.137 -17.312 2.373 1 97.06 89 PHE A C 1
ATOM 672 O O . PHE A 1 89 ? 5.551 -18.281 2.859 1 97.06 89 PHE A O 1
ATOM 679 N N . VAL A 1 90 ? 5.914 -15.953 2.668 1 96.25 90 VAL A N 1
ATOM 680 C CA . VAL A 1 90 ? 4.766 -15.508 3.455 1 96.25 90 VAL A CA 1
ATOM 681 C C . VAL A 1 90 ? 4.121 -14.297 2.795 1 96.25 90 VAL A C 1
ATOM 683 O O . VAL A 1 90 ? 4.812 -13.461 2.203 1 96.25 90 VAL A O 1
ATOM 686 N N . VAL A 1 91 ? 2.822 -14.281 2.863 1 95.62 91 VAL A N 1
ATOM 687 C CA . VAL A 1 91 ? 2.086 -13.133 2.348 1 95.62 91 VAL A CA 1
ATOM 688 C C . VAL A 1 91 ? 1.207 -12.547 3.449 1 95.62 91 VAL A C 1
ATOM 690 O O . VAL A 1 91 ? 0.568 -13.281 4.203 1 95.62 91 VAL A O 1
ATOM 693 N N . TRP A 1 92 ? 1.331 -11.18 3.51 1 93.38 92 TRP A N 1
ATOM 694 C CA . TRP A 1 92 ? 0.534 -10.422 4.469 1 93.38 92 TRP A CA 1
ATOM 695 C C . TRP A 1 92 ? -0.259 -9.328 3.768 1 93.38 92 TRP A C 1
ATOM 697 O O . TRP A 1 92 ? 0.297 -8.555 2.984 1 93.38 92 TRP A O 1
ATOM 707 N N . SER A 1 93 ? -1.566 -9.305 4.074 1 92.38 93 SER A N 1
ATOM 708 C CA . SER A 1 93 ? -2.404 -8.211 3.586 1 92.38 93 SER A CA 1
ATOM 709 C C . SER A 1 93 ? -3.592 -7.973 4.512 1 92.38 93 SER A C 1
ATOM 711 O O . SER A 1 93 ? -4.449 -8.844 4.672 1 92.38 93 SER A O 1
ATOM 713 N N . ASP A 1 94 ? -3.621 -6.848 5.051 1 89.25 94 ASP A N 1
ATOM 714 C CA . ASP A 1 94 ? -4.797 -6.43 5.809 1 89.25 94 ASP A CA 1
ATOM 715 C C . ASP A 1 94 ? -5.988 -6.191 4.887 1 89.25 94 ASP A C 1
ATOM 717 O O . ASP A 1 94 ? -7.141 -6.379 5.293 1 89.25 94 ASP A O 1
ATOM 721 N N . SER A 1 95 ? -5.809 -5.773 3.701 1 87.81 95 SER A N 1
ATOM 722 C CA . SER A 1 95 ? -6.855 -5.477 2.73 1 87.81 95 SER A CA 1
ATOM 723 C C . SER A 1 95 ? -7.699 -6.711 2.426 1 87.81 95 SER A C 1
ATOM 725 O O . SER A 1 95 ? -8.867 -6.594 2.051 1 87.81 95 SER A O 1
ATOM 727 N N . ILE A 1 96 ? -7.145 -7.855 2.486 1 75.56 96 ILE A N 1
ATOM 728 C CA . ILE A 1 96 ? -7.918 -9.07 2.27 1 75.56 96 ILE A CA 1
ATOM 729 C C . ILE A 1 96 ? -7.832 -9.961 3.506 1 75.56 96 ILE A C 1
ATOM 731 O O . ILE A 1 96 ? -8.156 -11.156 3.443 1 75.56 96 ILE A O 1
ATOM 735 N N . ASN A 1 97 ? -7.402 -9.469 4.527 1 69.75 97 ASN A N 1
ATOM 736 C CA . ASN A 1 97 ? -7.273 -10.195 5.785 1 69.75 97 ASN A CA 1
ATOM 737 C C . ASN A 1 97 ? -6.512 -11.5 5.602 1 69.75 97 ASN A C 1
ATOM 739 O O . ASN A 1 97 ? -6.957 -12.555 6.059 1 69.75 97 ASN A O 1
ATOM 743 N N . THR A 1 98 ? -5.562 -11.375 4.816 1 71.69 98 THR A N 1
ATOM 744 C CA . THR A 1 98 ? -4.781 -12.578 4.527 1 71.69 98 THR A CA 1
ATOM 745 C C . THR A 1 98 ? -3.469 -12.562 5.305 1 71.69 98 THR A C 1
ATOM 747 O O . THR A 1 98 ? -2.811 -11.531 5.414 1 71.69 98 THR A O 1
ATOM 750 N N . LEU A 1 99 ? -3.365 -13.648 5.98 1 67.44 99 LEU A N 1
ATOM 751 C CA . LEU A 1 99 ? -2.064 -14.07 6.488 1 67.44 99 LEU A CA 1
ATOM 752 C C . LEU A 1 99 ? -1.795 -15.531 6.145 1 67.44 99 LEU A C 1
ATOM 754 O O . LEU A 1 99 ? -2.586 -16.406 6.496 1 67.44 99 LEU A O 1
ATOM 758 N N . GLY A 1 100 ? -0.704 -15.68 5.371 1 81.44 100 GLY A N 1
ATOM 759 C CA . GLY A 1 100 ? -0.507 -17.109 5.152 1 81.44 100 GLY A CA 1
ATOM 760 C C . GLY A 1 100 ? 0.895 -17.453 4.688 1 81.44 100 GLY A C 1
ATOM 761 O O . GLY A 1 100 ? 1.545 -16.656 4.012 1 81.44 100 GLY A O 1
ATOM 762 N N . ASN A 1 101 ? 1.269 -18.594 5.066 1 90.25 101 ASN A N 1
ATOM 763 C CA . ASN A 1 101 ? 2.475 -19.188 4.504 1 90.25 101 ASN A CA 1
ATOM 764 C C . ASN A 1 101 ? 2.217 -19.781 3.121 1 90.25 101 ASN A C 1
ATOM 766 O O . ASN A 1 101 ? 1.101 -19.703 2.605 1 90.25 101 ASN A O 1
ATOM 770 N N . ARG A 1 102 ? 3.254 -20.297 2.543 1 93.38 102 ARG A N 1
ATOM 771 C CA . ARG A 1 102 ? 3.225 -20.703 1.146 1 93.38 102 ARG A CA 1
ATOM 772 C C . ARG A 1 102 ? 2.146 -21.766 0.912 1 93.38 102 ARG A C 1
ATOM 774 O O . ARG A 1 102 ? 1.313 -21.609 0.016 1 93.38 102 ARG A O 1
ATOM 781 N N . PRO A 1 103 ? 1.976 -22.844 1.67 1 91.75 103 PRO A N 1
ATOM 782 C CA . PRO A 1 103 ? 0.914 -23.828 1.425 1 91.75 103 PRO A CA 1
ATOM 783 C C . PRO A 1 103 ? -0.484 -23.219 1.532 1 91.75 103 PRO A C 1
ATOM 785 O O . PRO A 1 103 ? -1.354 -23.516 0.711 1 91.75 103 PRO A O 1
ATOM 788 N N . ALA A 1 104 ? -0.653 -22.422 2.518 1 90.5 104 ALA A N 1
ATOM 789 C CA . ALA A 1 104 ? -1.954 -21.781 2.689 1 90.5 104 ALA A CA 1
ATOM 790 C C . ALA A 1 104 ? -2.271 -20.859 1.515 1 90.5 104 ALA A C 1
ATOM 792 O O . ALA A 1 104 ? -3.41 -20.812 1.045 1 90.5 104 ALA A O 1
ATOM 793 N N . PHE A 1 105 ? -1.303 -20.203 1.117 1 92.62 105 PHE A N 1
ATOM 794 C CA . PHE A 1 105 ? -1.46 -19.312 -0.022 1 92.62 105 PHE A CA 1
ATOM 795 C C . PHE A 1 105 ? -1.856 -20.094 -1.271 1 92.62 105 PHE A C 1
ATOM 797 O O . PHE A 1 105 ? -2.85 -19.766 -1.925 1 92.62 105 PHE A O 1
ATOM 804 N N . ILE A 1 106 ? -1.103 -21.109 -1.557 1 92.25 106 ILE A N 1
ATOM 805 C CA . ILE A 1 106 ? -1.361 -21.906 -2.748 1 92.25 106 ILE A CA 1
ATOM 806 C C . ILE A 1 106 ? -2.754 -22.531 -2.66 1 92.25 106 ILE A C 1
ATOM 808 O O . ILE A 1 106 ? -3.52 -22.484 -3.627 1 92.25 106 ILE A O 1
ATOM 812 N N . ALA A 1 107 ? -3.188 -22.953 -1.554 1 89.88 107 ALA A N 1
ATOM 813 C CA . ALA A 1 107 ? -4.465 -23.641 -1.365 1 89.88 107 ALA A CA 1
ATOM 814 C C . ALA A 1 107 ? -5.633 -22.672 -1.533 1 89.88 107 ALA A C 1
ATOM 816 O O . ALA A 1 107 ? -6.715 -23.062 -1.971 1 89.88 107 ALA A O 1
ATOM 817 N N . SER A 1 108 ? -5.398 -21.422 -1.194 1 89.19 108 SER A N 1
ATOM 818 C CA . SER A 1 108 ? -6.48 -20.438 -1.195 1 89.19 108 SER A CA 1
ATOM 819 C C . SER A 1 108 ? -6.758 -19.922 -2.604 1 89.19 108 SER A C 1
ATOM 821 O O . SER A 1 108 ? -7.781 -19.281 -2.844 1 89.19 108 SER A O 1
ATOM 823 N N . GLN A 1 109 ? -5.934 -20.25 -3.551 1 90.75 109 GLN A N 1
ATOM 824 C CA . GLN A 1 109 ? -5.953 -19.562 -4.832 1 90.75 109 GLN A CA 1
ATOM 825 C C . GLN A 1 109 ? -7.168 -19.969 -5.66 1 90.75 109 GLN A C 1
ATOM 827 O O . GLN A 1 109 ? -7.645 -19.203 -6.496 1 90.75 109 GLN A O 1
ATOM 832 N N . SER A 1 110 ? -7.723 -21.141 -5.387 1 86.56 110 SER A N 1
ATOM 833 C CA . SER A 1 110 ? -8.867 -21.609 -6.164 1 86.56 110 SER A CA 1
ATOM 834 C C . SER A 1 110 ? -10.117 -20.797 -5.852 1 86.56 110 SER A C 1
ATOM 836 O O . SER A 1 110 ? -11.055 -20.766 -6.645 1 86.56 110 SER A O 1
ATOM 838 N N . VAL A 1 111 ? -10.109 -20.094 -4.719 1 84.5 111 VAL A N 1
ATOM 839 C CA . VAL A 1 111 ? -11.305 -19.344 -4.344 1 84.5 111 VAL A CA 1
ATOM 840 C C . VAL A 1 111 ? -10.992 -17.844 -4.324 1 84.5 111 VAL A C 1
ATOM 842 O O . VAL A 1 111 ? -11.844 -17.031 -3.955 1 84.5 111 VAL A O 1
ATOM 845 N N . THR A 1 112 ? -9.789 -17.484 -4.641 1 87.75 112 THR A N 1
ATOM 846 C CA . THR A 1 112 ? -9.398 -16.078 -4.68 1 87.75 112 THR A CA 1
ATOM 847 C C . THR A 1 112 ? -9.938 -15.398 -5.941 1 87.75 112 THR A C 1
ATOM 849 O O . THR A 1 112 ? -9.711 -15.875 -7.051 1 87.75 112 THR A O 1
ATOM 852 N N . PRO A 1 113 ? -10.727 -14.281 -5.781 1 88.69 113 PRO A N 1
ATOM 853 C CA . PRO A 1 113 ? -11.156 -13.562 -6.98 1 88.69 113 PRO A CA 1
ATOM 854 C C . PRO A 1 113 ? -9.992 -13.055 -7.82 1 88.69 113 PRO A C 1
ATOM 856 O O . PRO A 1 113 ? -9.023 -12.508 -7.273 1 88.69 113 PRO A O 1
ATOM 859 N N . PRO A 1 114 ? -10.062 -13.266 -9.102 1 92.75 114 PRO A N 1
ATOM 860 C CA . PRO A 1 114 ? -8.984 -12.758 -9.961 1 92.75 114 PRO A CA 1
ATOM 861 C C . PRO A 1 114 ? -8.992 -11.234 -10.078 1 92.75 114 PRO A C 1
ATOM 863 O O . PRO A 1 114 ? -10.031 -10.602 -9.898 1 92.75 114 PRO A O 1
ATOM 866 N N . LEU A 1 115 ? -7.824 -10.68 -10.336 1 94.81 115 LEU A N 1
ATOM 867 C CA . LEU A 1 115 ? -7.645 -9.328 -10.867 1 94.81 115 LEU A CA 1
ATOM 868 C C . LEU A 1 115 ? -7.383 -9.367 -12.367 1 94.81 115 LEU A C 1
ATOM 870 O O . LEU A 1 115 ? -6.23 -9.492 -12.797 1 94.81 115 LEU A O 1
ATOM 874 N N . PRO A 1 116 ? -8.367 -9.227 -13.133 1 93 116 PRO A N 1
ATOM 875 C CA . PRO A 1 116 ? -8.273 -9.594 -14.547 1 93 116 PRO A CA 1
ATOM 876 C C . PRO A 1 116 ? -7.191 -8.82 -15.297 1 93 116 PRO A C 1
ATOM 878 O O . PRO A 1 116 ? -6.504 -9.375 -16.156 1 93 116 PRO A O 1
ATOM 881 N N . ASP A 1 117 ? -7.074 -7.559 -15 1 96.69 117 ASP A N 1
ATOM 882 C CA . ASP A 1 117 ? -6.086 -6.707 -15.656 1 96.69 117 ASP A CA 1
ATOM 883 C C . ASP A 1 117 ? -5.285 -5.902 -14.641 1 96.69 117 ASP A C 1
ATOM 885 O O . ASP A 1 117 ? -5.812 -4.965 -14.031 1 96.69 117 ASP A O 1
ATOM 889 N N . VAL A 1 118 ? -4.023 -6.316 -14.539 1 98.12 118 VAL A N 1
ATOM 890 C CA . VAL A 1 118 ? -3.141 -5.637 -13.602 1 98.12 118 VAL A CA 1
ATOM 891 C C . VAL A 1 118 ? -2.057 -4.875 -14.359 1 98.12 118 VAL A C 1
ATOM 893 O O . VAL A 1 118 ? -1.278 -5.473 -15.109 1 98.12 118 VAL A O 1
ATOM 896 N N . GLU A 1 119 ? -2.027 -3.594 -14.164 1 97.94 119 GLU A N 1
ATOM 897 C CA . GLU A 1 119 ? -1.015 -2.727 -14.758 1 97.94 119 GLU A CA 1
ATOM 898 C C . GLU A 1 119 ? -0.005 -2.258 -13.719 1 97.94 119 GLU A C 1
ATOM 900 O O . GLU A 1 119 ? -0.388 -1.786 -12.641 1 97.94 119 GLU A O 1
ATOM 905 N N . THR A 1 120 ? 1.245 -2.449 -14.055 1 98 120 THR A N 1
ATOM 906 C CA . THR A 1 120 ? 2.289 -1.863 -13.219 1 98 120 THR A CA 1
ATOM 907 C C . THR A 1 120 ? 2.377 -0.356 -13.438 1 98 120 THR A C 1
ATOM 909 O O . THR A 1 120 ? 2.543 0.103 -14.57 1 98 120 THR A O 1
ATOM 912 N N . LEU A 1 121 ? 2.279 0.42 -12.391 1 97.06 121 LEU A N 1
ATOM 913 C CA . LEU A 1 121 ? 2.359 1.874 -12.484 1 97.06 121 LEU A CA 1
ATOM 914 C C . LEU A 1 121 ? 3.777 2.361 -12.211 1 97.06 121 LEU A C 1
ATOM 916 O O . LEU A 1 121 ? 4.281 3.248 -12.898 1 97.06 121 LEU A O 1
ATOM 920 N N . SER A 1 122 ? 4.426 1.825 -11.211 1 95.81 122 SER A N 1
ATOM 921 C CA . SER A 1 122 ? 5.809 2.154 -10.883 1 95.81 122 SER A CA 1
ATOM 922 C C . SER A 1 122 ? 6.43 1.093 -9.977 1 95.81 122 SER A C 1
ATOM 924 O O . SER A 1 122 ? 5.711 0.35 -9.305 1 95.81 122 SER A O 1
ATOM 926 N N . THR A 1 123 ? 7.742 0.989 -10.023 1 98.19 123 THR A N 1
ATOM 927 C CA . THR A 1 123 ? 8.516 0.137 -9.125 1 98.19 123 THR A CA 1
ATOM 928 C C . THR A 1 123 ? 9.797 0.841 -8.68 1 98.19 123 THR A C 1
ATOM 930 O O . THR A 1 123 ? 10.297 1.725 -9.375 1 98.19 123 THR A O 1
ATOM 933 N N . PHE A 1 124 ? 10.281 0.536 -7.551 1 96.62 124 PHE A N 1
ATOM 934 C CA . PHE A 1 124 ? 11.664 0.772 -7.172 1 96.62 124 PHE A CA 1
ATOM 935 C C . PHE A 1 124 ? 12.18 -0.343 -6.27 1 96.62 124 PHE A C 1
ATOM 937 O O . PHE A 1 124 ? 11.398 -1.143 -5.758 1 96.62 124 PHE A O 1
ATOM 944 N N . HIS A 1 125 ? 13.414 -0.421 -6.215 1 97.56 125 HIS A N 1
ATOM 945 C CA . HIS A 1 125 ? 14 -1.517 -5.445 1 97.56 125 HIS A CA 1
ATOM 946 C C . HIS A 1 125 ? 15.352 -1.121 -4.859 1 97.56 125 HIS A C 1
ATOM 948 O O . HIS A 1 125 ? 15.961 -0.144 -5.297 1 97.56 125 HIS A O 1
ATOM 954 N N . ASN A 1 126 ? 15.719 -1.757 -3.816 1 95.62 126 ASN A N 1
ATOM 955 C CA . ASN A 1 126 ? 17.109 -1.788 -3.367 1 95.62 126 ASN A CA 1
ATOM 956 C C . ASN A 1 126 ? 17.75 -3.154 -3.605 1 95.62 126 ASN A C 1
ATOM 958 O O . ASN A 1 126 ? 17.438 -3.822 -4.594 1 95.62 126 ASN A O 1
ATOM 962 N N . CYS A 1 127 ? 18.641 -3.518 -2.775 1 94.69 127 CYS A N 1
ATOM 963 C CA . CYS A 1 127 ? 19.391 -4.73 -3.076 1 94.69 127 CYS A CA 1
ATOM 964 C C . CYS A 1 127 ? 18.5 -5.957 -3.014 1 94.69 127 CYS A C 1
ATOM 966 O O . CYS A 1 127 ? 18.688 -6.914 -3.768 1 94.69 127 CYS A O 1
ATOM 968 N N . ASP A 1 128 ? 17.5 -5.984 -2.07 1 97.5 128 ASP A N 1
ATOM 969 C CA . ASP A 1 128 ? 16.766 -7.23 -1.913 1 97.5 128 ASP A CA 1
ATOM 970 C C . ASP A 1 128 ? 15.273 -6.957 -1.665 1 97.5 128 ASP A C 1
ATOM 972 O O . ASP A 1 128 ? 14.539 -7.852 -1.248 1 97.5 128 ASP A O 1
ATOM 976 N N . GLN A 1 129 ? 14.859 -5.73 -1.848 1 98.44 129 GLN A N 1
ATOM 977 C CA . GLN A 1 129 ? 13.445 -5.414 -1.671 1 98.44 129 GLN A CA 1
ATOM 978 C C . GLN A 1 129 ? 12.898 -4.637 -2.865 1 98.44 129 GLN A C 1
ATOM 980 O O . GLN A 1 129 ? 13.625 -3.861 -3.49 1 98.44 129 GLN A O 1
ATOM 985 N N . ILE A 1 130 ? 11.609 -4.859 -3.15 1 98.62 130 ILE A N 1
ATOM 986 C CA . ILE A 1 130 ? 10.906 -4.227 -4.262 1 98.62 130 ILE A CA 1
ATOM 987 C C . ILE A 1 130 ? 9.625 -3.568 -3.752 1 98.62 130 ILE A C 1
ATOM 989 O O . ILE A 1 130 ? 8.898 -4.145 -2.936 1 98.62 130 ILE A O 1
ATOM 993 N N . SER A 1 131 ? 9.422 -2.402 -4.16 1 98.81 131 SER A N 1
ATOM 994 C CA . SER A 1 131 ? 8.102 -1.773 -4.074 1 98.81 131 SER A CA 1
ATOM 995 C C . SER A 1 131 ? 7.426 -1.725 -5.438 1 98.81 131 SER A C 1
ATOM 997 O O . SER A 1 131 ? 8.062 -1.409 -6.445 1 98.81 131 SER A O 1
ATOM 999 N N . TRP A 1 132 ? 6.141 -2.023 -5.461 1 98.81 132 TRP A N 1
ATOM 1000 C CA . TRP A 1 132 ? 5.375 -2.141 -6.699 1 98.81 132 TRP A CA 1
ATOM 1001 C C . TRP A 1 132 ? 4 -1.494 -6.551 1 98.81 132 TRP A C 1
ATOM 1003 O O . TRP A 1 132 ? 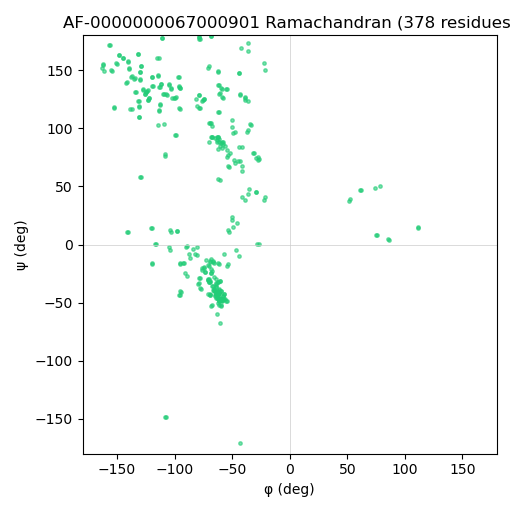3.207 -1.896 -5.699 1 98.81 132 TRP A O 1
ATOM 1013 N N . ARG A 1 133 ? 3.762 -0.446 -7.348 1 98.5 133 ARG A N 1
ATOM 1014 C CA . ARG A 1 133 ? 2.445 0.169 -7.477 1 98.5 133 ARG A CA 1
ATOM 1015 C C . ARG A 1 133 ? 1.695 -0.388 -8.68 1 98.5 133 ARG A C 1
ATOM 1017 O O . ARG A 1 133 ? 2.26 -0.5 -9.773 1 98.5 133 ARG A O 1
ATOM 1024 N N . TRP A 1 134 ? 0.464 -0.672 -8.406 1 97.94 134 TRP A N 1
ATOM 1025 C CA . TRP A 1 134 ? -0.292 -1.314 -9.477 1 97.94 134 TRP A CA 1
ATOM 1026 C C . TRP A 1 134 ? -1.719 -0.781 -9.531 1 97.94 134 TRP A C 1
ATOM 1028 O O . TRP A 1 134 ? -2.203 -0.185 -8.562 1 97.94 134 TRP A O 1
ATOM 1038 N N . ASN A 1 135 ? -2.311 -0.938 -10.703 1 96.75 135 ASN A N 1
ATOM 1039 C CA . ASN A 1 135 ? -3.713 -0.66 -10.992 1 96.75 135 ASN A CA 1
ATOM 1040 C C . ASN A 1 135 ? -4.422 -1.887 -11.555 1 96.75 135 ASN A C 1
ATOM 1042 O O . ASN A 1 135 ? -3.943 -2.504 -12.508 1 96.75 135 ASN A O 1
ATOM 1046 N N . ALA A 1 136 ? -5.504 -2.279 -10.906 1 96.88 136 ALA A N 1
ATOM 1047 C CA . ALA A 1 136 ? -6.309 -3.391 -11.406 1 96.88 136 ALA A CA 1
ATOM 1048 C C . ALA A 1 136 ? -7.668 -2.906 -11.898 1 96.88 136 ALA A C 1
ATOM 1050 O O . ALA A 1 136 ? -8.305 -2.061 -11.258 1 96.88 136 ALA A O 1
ATOM 1051 N N . THR A 1 137 ? -8.07 -3.463 -13.039 1 95.5 137 THR A N 1
ATOM 1052 C CA . THR A 1 137 ? -9.383 -3.178 -13.609 1 95.5 137 THR A CA 1
ATOM 1053 C C . THR A 1 137 ? -10.094 -4.469 -14 1 95.5 137 THR A C 1
ATOM 1055 O O . THR A 1 137 ? -9.484 -5.543 -14.016 1 95.5 137 THR A O 1
ATOM 1058 N N . GLY A 1 138 ? -11.383 -4.367 -14.203 1 93.69 138 GLY A N 1
ATOM 1059 C CA . GLY A 1 138 ? -12.164 -5.488 -14.695 1 93.69 138 GLY A CA 1
ATOM 1060 C C . GLY A 1 138 ? -12.633 -6.418 -13.602 1 93.69 138 GLY A C 1
ATOM 1061 O O . GLY A 1 138 ? -13.188 -7.488 -13.875 1 93.69 138 GLY A O 1
ATOM 1062 N N . ILE A 1 139 ? -12.391 -6.098 -12.383 1 92.25 139 ILE A N 1
ATOM 1063 C CA . ILE A 1 139 ? -12.844 -6.902 -11.25 1 92.25 139 ILE A CA 1
ATOM 1064 C C . ILE A 1 139 ? -14.367 -6.98 -11.25 1 92.25 139 ILE A C 1
ATOM 1066 O O . ILE A 1 139 ? -15.047 -5.965 -11.414 1 92.25 139 ILE A O 1
ATOM 1070 N N . GLN A 1 140 ? -14.82 -8.211 -11.125 1 87.44 140 GLN A N 1
ATOM 1071 C CA . GLN A 1 140 ? -16.266 -8.414 -11.141 1 87.44 140 GLN A CA 1
ATOM 1072 C C . GLN A 1 140 ? -16.641 -9.695 -10.414 1 87.44 140 GLN A C 1
ATOM 1074 O O . GLN A 1 140 ? -15.828 -10.609 -10.273 1 87.44 140 GLN A O 1
ATOM 1079 N N . ASN A 1 141 ? -17.766 -9.656 -9.875 1 85.12 141 ASN A N 1
ATOM 1080 C CA . ASN A 1 141 ? -18.484 -10.852 -9.438 1 85.12 141 ASN A CA 1
ATOM 1081 C C . ASN A 1 141 ? -19.484 -11.328 -10.484 1 85.12 141 ASN A C 1
ATOM 1083 O O . ASN A 1 141 ? -20.422 -10.602 -10.836 1 85.12 141 ASN A O 1
ATOM 1087 N N . PRO A 1 142 ? -19.219 -12.492 -10.938 1 83.75 142 PRO A N 1
ATOM 1088 C CA . PRO A 1 142 ? -20.094 -12.953 -12.016 1 83.75 142 PRO A CA 1
ATOM 1089 C C . PRO A 1 142 ? -21.547 -13.086 -11.57 1 83.75 142 PRO A C 1
ATOM 1091 O O . PRO A 1 142 ? -22.453 -13.109 -12.406 1 83.75 142 PRO A O 1
ATOM 1094 N N . GLN A 1 143 ? -21.797 -13.109 -10.281 1 86.94 143 GLN A N 1
ATOM 1095 C CA . GLN A 1 143 ? -23.141 -13.344 -9.766 1 86.94 143 GLN A CA 1
ATOM 1096 C C . GLN A 1 143 ? -23.875 -12.031 -9.523 1 86.94 143 GLN A C 1
ATOM 1098 O O . GLN A 1 143 ? -25.078 -12.016 -9.305 1 86.94 143 GLN A O 1
ATOM 1103 N N . VAL A 1 144 ? -23.141 -10.961 -9.484 1 85.88 144 VAL A N 1
ATOM 1104 C CA . VAL A 1 144 ? -23.734 -9.664 -9.164 1 85.88 144 VAL A CA 1
ATOM 1105 C C . VAL A 1 144 ? -23.281 -8.625 -10.188 1 85.88 144 VAL A C 1
ATOM 1107 O O . VAL A 1 144 ? -22.078 -8.43 -10.391 1 85.88 144 VAL A O 1
ATOM 1110 N N . LYS A 1 145 ? -24.25 -7.992 -10.836 1 85.38 145 LYS A N 1
ATOM 1111 C CA . LYS A 1 145 ? -23.906 -6.898 -11.742 1 85.38 145 LYS A CA 1
ATOM 1112 C C . LYS A 1 145 ? -23.609 -5.621 -10.961 1 85.38 145 LYS A C 1
ATOM 1114 O O . LYS A 1 145 ? -24.453 -5.148 -10.188 1 85.38 145 LYS A O 1
ATOM 1119 N N . VAL A 1 146 ? -22.422 -5.137 -11.047 1 86.56 146 VAL A N 1
ATOM 1120 C CA . VAL A 1 146 ? -22.031 -3.893 -10.391 1 86.56 146 VAL A CA 1
ATOM 1121 C C . VAL A 1 146 ? -22.062 -2.746 -11.398 1 86.56 146 VAL A C 1
ATOM 1123 O O . VAL A 1 146 ? -21.453 -2.846 -12.477 1 86.56 146 VAL A O 1
ATOM 1126 N N . SER A 1 147 ? -22.844 -1.652 -10.969 1 83.19 147 SER A N 1
ATOM 1127 C CA . SER A 1 147 ? -22.875 -0.445 -11.789 1 83.19 147 SER A CA 1
ATOM 1128 C C . SER A 1 147 ? -21.656 0.429 -11.547 1 83.19 147 SER A C 1
ATOM 1130 O O . SER A 1 147 ? -21.188 0.559 -10.406 1 83.19 147 SER A O 1
ATOM 1132 N N . ASN A 1 148 ? -20.828 0.713 -12.516 1 86.69 148 ASN A N 1
ATOM 1133 C CA . ASN A 1 148 ? -19.703 1.646 -12.484 1 86.69 148 ASN A CA 1
ATOM 1134 C C . ASN A 1 148 ? -18.484 1.044 -11.781 1 86.69 148 ASN A C 1
ATOM 1136 O O . ASN A 1 148 ? -18.047 1.563 -10.758 1 86.69 148 ASN A O 1
ATOM 1140 N N . PRO A 1 149 ? -18.078 -0.091 -12.117 1 89.31 149 PRO A N 1
ATOM 1141 C CA . PRO A 1 149 ? -16.859 -0.648 -11.508 1 89.31 149 PRO A CA 1
ATOM 1142 C C . PRO A 1 149 ? -15.719 0.366 -11.422 1 89.31 149 PRO A C 1
ATOM 1144 O O . PRO A 1 149 ? -15.656 1.295 -12.234 1 89.31 149 PRO A O 1
ATOM 1147 N N . MET A 1 150 ? -14.938 0.236 -10.406 1 89.81 150 MET A N 1
ATOM 1148 C CA . MET A 1 150 ? -13.836 1.157 -10.148 1 89.81 150 MET A CA 1
ATOM 1149 C C . MET A 1 150 ? -12.492 0.448 -10.281 1 89.81 150 MET A C 1
ATOM 1151 O O . MET A 1 150 ? -12.375 -0.739 -9.977 1 89.81 150 MET A O 1
ATOM 1155 N N . PRO A 1 151 ? -11.555 1.22 -10.773 1 93.38 151 PRO A N 1
ATOM 1156 C CA . PRO A 1 151 ? -10.211 0.66 -10.609 1 93.38 151 PRO A CA 1
ATOM 1157 C C . PRO A 1 151 ? -9.812 0.492 -9.148 1 93.38 151 PRO A C 1
ATOM 1159 O O . PRO A 1 151 ? -10.336 1.188 -8.273 1 93.38 151 PRO A O 1
ATOM 1162 N N . VAL A 1 152 ? -9.031 -0.483 -8.953 1 94 152 VAL A N 1
ATOM 1163 C CA . VAL A 1 152 ? -8.453 -0.706 -7.633 1 94 152 VAL A CA 1
ATOM 1164 C C . VAL A 1 152 ? -6.945 -0.498 -7.688 1 94 152 VAL A C 1
ATOM 1166 O O . VAL A 1 152 ? -6.242 -1.191 -8.422 1 94 152 VAL A O 1
ATOM 1169 N N . LEU A 1 153 ? -6.461 0.49 -6.988 1 95.81 153 LEU A N 1
ATOM 1170 C CA . LEU A 1 153 ? -5.023 0.743 -6.914 1 95.81 153 LEU A CA 1
ATOM 1171 C C . LEU A 1 153 ? -4.43 0.126 -5.652 1 95.81 153 LEU A C 1
ATOM 1173 O O . LEU A 1 153 ? -5.078 0.095 -4.605 1 95.81 153 LEU A O 1
ATOM 1177 N N . GLY A 1 154 ? -3.232 -0.359 -5.777 1 97.31 154 GLY A N 1
ATOM 1178 C CA . GLY A 1 154 ? -2.586 -0.994 -4.637 1 97.31 154 GLY A CA 1
ATOM 1179 C C . GLY A 1 154 ? -1.079 -0.82 -4.633 1 97.31 154 GLY A C 1
ATOM 1180 O O . GLY A 1 154 ? -0.501 -0.348 -5.613 1 97.31 154 GLY A O 1
ATOM 1181 N N . LEU A 1 155 ? -0.506 -1.049 -3.512 1 98.44 155 LEU A N 1
ATOM 1182 C CA . LEU A 1 155 ? 0.93 -1.141 -3.27 1 98.44 155 LEU A CA 1
ATOM 1183 C C . LEU A 1 155 ? 1.306 -2.521 -2.742 1 98.44 155 LEU A C 1
ATOM 1185 O O . LEU A 1 155 ? 0.6 -3.082 -1.901 1 98.44 155 LEU A O 1
ATOM 1189 N N . ILE A 1 156 ? 2.361 -3.053 -3.256 1 98.5 156 ILE A N 1
ATOM 1190 C CA . ILE A 1 156 ? 2.943 -4.305 -2.787 1 98.5 156 ILE A CA 1
ATOM 1191 C C . ILE A 1 156 ? 4.441 -4.121 -2.553 1 98.5 156 ILE A C 1
ATOM 1193 O O . ILE A 1 156 ? 5.117 -3.432 -3.32 1 98.5 156 ILE A O 1
ATOM 1197 N N . THR A 1 157 ? 4.926 -4.727 -1.521 1 98.69 157 THR A N 1
ATOM 1198 C CA . THR A 1 157 ? 6.367 -4.836 -1.337 1 98.69 157 THR A CA 1
ATOM 1199 C C . THR A 1 157 ? 6.797 -6.301 -1.297 1 98.69 157 THR A C 1
ATOM 1201 O O . THR A 1 157 ? 6.082 -7.148 -0.765 1 98.69 157 THR A O 1
ATOM 1204 N N . PHE A 1 158 ? 7.988 -6.531 -1.877 1 98.69 158 PHE A N 1
ATOM 1205 C CA . PHE A 1 158 ? 8.633 -7.836 -1.808 1 98.69 158 PHE A CA 1
ATOM 1206 C C . PHE A 1 158 ? 9.906 -7.766 -0.976 1 98.69 158 PHE A C 1
ATOM 1208 O O . PHE A 1 158 ? 10.688 -6.82 -1.106 1 98.69 158 PHE A O 1
ATOM 1215 N N . SER A 1 159 ? 10.07 -8.742 -0.121 1 98.5 159 SER A N 1
ATOM 1216 C CA . SER A 1 159 ? 11.414 -9.156 0.257 1 98.5 159 SER A CA 1
ATOM 1217 C C . SER A 1 159 ? 11.875 -10.352 -0.57 1 98.5 159 SER A C 1
ATOM 1219 O O . SER A 1 159 ? 11.117 -11.305 -0.774 1 98.5 159 SER A O 1
ATOM 1221 N N . VAL A 1 160 ? 13.148 -10.281 -1.019 1 98.31 160 VAL A N 1
ATOM 1222 C CA . VAL A 1 160 ? 13.586 -11.242 -2.021 1 98.31 160 VAL A CA 1
ATOM 1223 C C . VAL A 1 160 ? 14.828 -11.977 -1.525 1 98.31 160 VAL A C 1
ATOM 1225 O O . VAL A 1 160 ? 15.75 -11.359 -0.988 1 98.31 160 VAL A O 1
ATOM 1228 N N . ASP A 1 161 ? 14.781 -13.25 -1.63 1 97.5 161 ASP A N 1
ATOM 1229 C CA . ASP A 1 161 ? 16.016 -14.039 -1.562 1 97.5 161 ASP A CA 1
ATOM 1230 C C . ASP A 1 161 ? 16.875 -13.82 -2.803 1 97.5 161 ASP A C 1
ATOM 1232 O O . ASP A 1 161 ? 16.594 -14.367 -3.869 1 97.5 161 ASP A O 1
ATOM 1236 N N . VAL A 1 162 ? 17.906 -13.086 -2.672 1 95.69 162 VAL A N 1
ATOM 1237 C CA . VAL A 1 162 ? 18.656 -12.633 -3.842 1 95.69 162 VAL A CA 1
ATOM 1238 C C . VAL A 1 162 ? 19.5 -13.773 -4.387 1 95.69 162 VAL A C 1
ATOM 1240 O O . VAL A 1 162 ? 19.922 -13.75 -5.547 1 95.69 162 VAL A O 1
ATOM 1243 N N . GLU A 1 163 ? 19.781 -14.711 -3.625 1 94.69 163 GLU A N 1
ATOM 1244 C CA . GLU A 1 163 ? 20.516 -15.875 -4.102 1 94.69 163 GLU A CA 1
ATOM 1245 C C . GLU A 1 163 ? 19.672 -16.719 -5.051 1 94.69 163 GLU A C 1
ATOM 1247 O O . GLU A 1 163 ? 20.141 -17.125 -6.113 1 94.69 163 GLU A O 1
ATOM 1252 N N . GLN A 1 164 ? 18.469 -16.891 -4.688 1 96.44 164 GLN A N 1
ATOM 1253 C CA . GLN A 1 164 ? 17.578 -17.734 -5.484 1 96.44 164 GLN A CA 1
ATOM 1254 C C . GLN A 1 164 ? 16.75 -16.891 -6.453 1 96.44 164 GLN A C 1
ATOM 1256 O O . GLN A 1 164 ? 16.109 -17.422 -7.359 1 96.44 164 GLN A O 1
ATOM 1261 N N . LYS A 1 165 ? 16.719 -15.625 -6.199 1 97.31 165 LYS A N 1
ATOM 1262 C CA . LYS A 1 165 ? 15.891 -14.688 -6.965 1 97.31 165 LYS A CA 1
ATOM 1263 C C . LYS A 1 165 ? 14.414 -15.047 -6.855 1 97.31 165 LYS A C 1
ATOM 1265 O O . LYS A 1 165 ? 13.695 -15.055 -7.859 1 97.31 165 LYS A O 1
ATOM 1270 N N . LYS A 1 166 ? 14 -15.297 -5.613 1 98.75 166 LYS A N 1
ATOM 1271 C CA . LYS A 1 166 ? 12.609 -15.633 -5.32 1 98.75 166 LYS A CA 1
ATOM 1272 C C . LYS A 1 166 ? 12.062 -14.766 -4.195 1 98.75 166 LYS A C 1
ATOM 1274 O O . LYS A 1 166 ? 12.812 -14.32 -3.32 1 98.75 166 LYS A O 1
ATOM 1279 N N . ILE A 1 167 ? 10.805 -14.594 -4.203 1 98.81 167 ILE A N 1
ATOM 1280 C CA . ILE A 1 167 ? 10.133 -13.766 -3.207 1 98.81 167 ILE A CA 1
ATOM 1281 C C . ILE A 1 167 ? 9.984 -14.547 -1.903 1 98.81 167 ILE A C 1
ATOM 1283 O O . ILE A 1 167 ? 9.445 -15.656 -1.893 1 98.81 167 ILE A O 1
ATOM 1287 N N . ASP A 1 168 ? 10.414 -13.914 -0.799 1 98.44 168 ASP A N 1
ATOM 1288 C CA . ASP A 1 168 ? 10.258 -14.484 0.536 1 98.44 168 ASP A CA 1
ATOM 1289 C C . ASP A 1 168 ? 8.992 -13.961 1.207 1 98.44 168 ASP A C 1
ATOM 1291 O O . ASP A 1 168 ? 8.305 -14.703 1.917 1 98.44 168 ASP A O 1
ATOM 1295 N N . THR A 1 169 ? 8.758 -12.672 1.016 1 97.94 169 THR A N 1
ATOM 1296 C CA . THR A 1 169 ? 7.652 -12.047 1.734 1 97.94 169 THR A CA 1
ATOM 1297 C C . THR A 1 169 ? 6.938 -11.031 0.846 1 97.94 169 THR A C 1
ATOM 1299 O O . THR A 1 169 ? 7.578 -10.273 0.114 1 97.94 169 THR A O 1
ATOM 1302 N N . VAL A 1 170 ? 5.633 -11.016 0.954 1 97.88 170 VAL A N 1
ATOM 1303 C CA . VAL A 1 170 ? 4.785 -10.031 0.297 1 97.88 170 VAL A CA 1
ATOM 1304 C C . VAL A 1 170 ? 3.951 -9.289 1.34 1 97.88 170 VAL A C 1
ATOM 1306 O O . VAL A 1 170 ? 3.309 -9.914 2.188 1 97.88 170 VAL A O 1
ATOM 1309 N N . TYR A 1 171 ? 4.035 -8 1.315 1 97.19 171 TYR A N 1
ATOM 1310 C CA . TYR A 1 171 ? 3.041 -7.148 1.954 1 97.19 171 TYR A CA 1
ATOM 1311 C C . TYR A 1 171 ? 2.213 -6.406 0.913 1 97.19 171 TYR A C 1
ATOM 1313 O O . TYR A 1 171 ? 2.764 -5.785 -0.002 1 97.19 171 TYR A O 1
ATOM 1321 N N . SER A 1 172 ? 0.924 -6.484 1.053 1 97 172 SER A N 1
ATOM 1322 C CA . SER A 1 172 ? 0.039 -5.887 0.059 1 97 172 SER A CA 1
ATOM 1323 C C . SER A 1 172 ? -1.072 -5.078 0.724 1 97 172 SER A C 1
ATOM 1325 O O . SER A 1 172 ? -1.715 -5.555 1.662 1 97 172 SER A O 1
ATOM 1327 N N . GLU A 1 173 ? -1.27 -3.846 0.237 1 97.12 173 GLU A N 1
ATOM 1328 C CA . GLU A 1 173 ? -2.418 -3.033 0.629 1 97.12 173 GLU A CA 1
ATOM 1329 C C . GLU A 1 173 ? -3.027 -2.32 -0.576 1 97.12 173 GLU A C 1
ATOM 1331 O O . GLU A 1 173 ? -2.305 -1.881 -1.473 1 97.12 173 GLU A O 1
ATOM 1336 N N . PHE A 1 174 ? -4.309 -2.209 -0.54 1 95.19 174 PHE A N 1
ATOM 1337 C CA . PHE A 1 174 ? -5.039 -1.587 -1.639 1 95.19 174 PHE A CA 1
ATOM 1338 C C . PHE A 1 174 ? -6.379 -1.044 -1.161 1 95.19 174 PHE A C 1
ATOM 1340 O O . PHE A 1 174 ? -6.762 -1.247 -0.006 1 95.19 174 PHE A O 1
ATOM 1347 N N . ASN A 1 175 ? -7.016 -0.331 -2.037 1 93.5 175 ASN A N 1
ATOM 1348 C CA . ASN A 1 175 ? -8.352 0.183 -1.755 1 93.5 175 ASN A CA 1
ATOM 1349 C C . ASN A 1 175 ? -9.375 -0.943 -1.667 1 93.5 175 ASN A C 1
ATOM 1351 O O . ASN A 1 175 ? -10.031 -1.274 -2.66 1 93.5 175 ASN A O 1
ATOM 1355 N N . THR A 1 176 ? -9.555 -1.383 -0.448 1 92.06 176 THR A N 1
ATOM 1356 C CA . THR A 1 176 ? -10.414 -2.537 -0.205 1 92.06 176 THR A CA 1
ATOM 1357 C C . THR A 1 176 ? -11.875 -2.178 -0.436 1 92.06 176 THR A C 1
ATOM 1359 O O . THR A 1 176 ? -12.672 -3.023 -0.857 1 92.06 176 THR A O 1
ATOM 1362 N N . ALA A 1 177 ? -12.242 -0.976 -0.203 1 89 177 ALA A N 1
ATOM 1363 C CA . ALA A 1 177 ? -13.633 -0.566 -0.424 1 89 177 ALA A CA 1
ATOM 1364 C C . ALA A 1 177 ? -14 -0.655 -1.901 1 89 177 ALA A C 1
ATOM 1366 O O . ALA A 1 177 ? -15.07 -1.154 -2.25 1 89 177 ALA A O 1
ATOM 1367 N N . ALA A 1 178 ? -13.086 -0.181 -2.742 1 89.38 178 ALA A N 1
ATOM 1368 C CA . ALA A 1 178 ? -13.312 -0.285 -4.18 1 89.38 178 ALA A CA 1
ATOM 1369 C C . ALA A 1 178 ? -13.383 -1.744 -4.621 1 89.38 178 ALA A C 1
ATOM 1371 O O . ALA A 1 178 ? -14.234 -2.113 -5.438 1 89.38 178 ALA A O 1
ATOM 1372 N N . PHE A 1 179 ? -12.547 -2.527 -4.074 1 91.62 179 PHE A N 1
ATOM 1373 C CA . PHE A 1 179 ? -12.516 -3.953 -4.379 1 91.62 179 PHE A CA 1
ATOM 1374 C C . PHE A 1 179 ? -13.828 -4.621 -4.004 1 91.62 179 PHE A C 1
ATOM 1376 O O . PHE A 1 179 ? -14.422 -5.336 -4.812 1 91.62 179 PHE A O 1
ATOM 1383 N N . LEU A 1 180 ? -14.273 -4.352 -2.812 1 89.31 180 LEU A N 1
ATOM 1384 C CA . LEU A 1 180 ? -15.523 -4.93 -2.334 1 89.31 180 LEU A CA 1
ATOM 1385 C C . LEU A 1 180 ? -16.719 -4.406 -3.137 1 89.31 180 LEU A C 1
ATOM 1387 O O . LEU A 1 180 ? -17.641 -5.16 -3.447 1 89.31 180 LEU A O 1
ATOM 1391 N N . HIS A 1 181 ? -16.656 -3.184 -3.451 1 88.5 181 HIS A N 1
ATOM 1392 C CA . HIS A 1 181 ? -17.688 -2.621 -4.32 1 88.5 181 HIS A CA 1
ATOM 1393 C C . HIS A 1 181 ? -17.797 -3.404 -5.625 1 88.5 181 HIS A C 1
ATOM 1395 O O . HIS A 1 181 ? -18.891 -3.812 -6.02 1 88.5 181 HIS A O 1
ATOM 1401 N N . ASP A 1 182 ? -16.688 -3.635 -6.23 1 90.12 182 ASP A N 1
ATOM 1402 C CA . ASP A 1 182 ? -16.641 -4.297 -7.531 1 90.12 182 ASP A CA 1
ATOM 1403 C C . ASP A 1 182 ? -17.078 -5.758 -7.414 1 90.12 182 ASP A C 1
ATOM 1405 O O . ASP A 1 182 ? -17.5 -6.363 -8.398 1 90.12 182 ASP A O 1
ATOM 1409 N N . LEU A 1 183 ? -16.953 -6.297 -6.199 1 90.06 183 LEU A N 1
ATOM 1410 C CA . LEU A 1 183 ? -17.375 -7.676 -5.973 1 90.06 183 LEU A CA 1
ATOM 1411 C C . LEU A 1 183 ? -18.844 -7.738 -5.578 1 90.06 183 LEU A C 1
ATOM 1413 O O . LEU A 1 183 ? -19.391 -8.82 -5.332 1 90.06 183 LEU A O 1
ATOM 1417 N N . GLY A 1 184 ? -19.5 -6.555 -5.477 1 86.25 184 GLY A N 1
ATOM 1418 C CA . GLY A 1 184 ? -20.953 -6.566 -5.305 1 86.25 184 GLY A CA 1
ATOM 1419 C C . GLY A 1 184 ? -21.391 -6.086 -3.936 1 86.25 184 GLY A C 1
ATOM 1420 O O . GLY A 1 184 ? -22.516 -6.355 -3.51 1 86.25 184 GLY A O 1
ATOM 1421 N N . ASN A 1 185 ? -20.453 -5.477 -3.244 1 82.94 185 ASN A N 1
ATOM 1422 C CA . ASN A 1 185 ? -20.797 -4.852 -1.971 1 82.94 185 ASN A CA 1
ATOM 1423 C C . ASN A 1 185 ? -20.781 -3.328 -2.072 1 82.94 185 ASN A C 1
ATOM 1425 O O . ASN A 1 185 ? -19.875 -2.678 -1.545 1 82.94 185 ASN A O 1
ATOM 1429 N N . PRO A 1 186 ? -21.734 -2.764 -2.631 1 73.75 186 PRO A N 1
ATOM 1430 C CA . PRO A 1 186 ? -21.719 -1.341 -2.982 1 73.75 186 PRO A CA 1
ATOM 1431 C C . PRO A 1 186 ? -21.688 -0.431 -1.757 1 73.75 186 PRO A C 1
ATOM 1433 O O . PRO A 1 186 ? -21.312 0.743 -1.862 1 73.75 186 PRO A O 1
ATOM 1436 N N . GLU A 1 187 ? -22 -0.982 -0.624 1 71.69 187 GLU A N 1
ATOM 1437 C CA . GLU A 1 187 ? -22.031 -0.165 0.585 1 71.69 187 GLU A CA 1
ATOM 1438 C C . GLU A 1 187 ? -20.625 0.271 0.994 1 71.69 187 GLU A C 1
ATOM 1440 O O . GLU A 1 187 ? -20.469 1.199 1.79 1 71.69 187 GLU A O 1
ATOM 1445 N N . CYS A 1 188 ? -19.578 -0.298 0.487 1 70.12 188 CYS A N 1
ATOM 1446 C CA . CYS A 1 188 ? -18.219 -0.025 0.958 1 70.12 188 CYS A CA 1
ATOM 1447 C C . CYS A 1 188 ? -17.609 1.145 0.199 1 70.12 188 CYS A C 1
ATOM 1449 O O . CYS A 1 188 ? -16.562 1.659 0.59 1 70.12 188 CYS A O 1
ATOM 1451 N N . GLN A 1 189 ? -17.906 1.455 -0.879 1 62.66 189 GLN A N 1
ATOM 1452 C CA . GLN A 1 189 ? -17.328 2.621 -1.536 1 62.66 189 GLN A CA 1
ATOM 1453 C C . GLN A 1 189 ? -18.391 3.691 -1.79 1 62.66 189 GLN A C 1
ATOM 1455 O O . GLN A 1 189 ? -19.469 3.395 -2.299 1 62.66 189 GLN A O 1
ATOM 1460 N N . GLN A 1 190 ? -18.297 4.66 -0.909 1 51.78 190 GLN A N 1
ATOM 1461 C CA . GLN A 1 190 ? -19.297 5.711 -1.132 1 51.78 190 GLN A CA 1
ATOM 1462 C C . GLN A 1 190 ? -19 6.48 -2.416 1 51.78 190 GLN A C 1
ATOM 1464 O O . GLN A 1 190 ? -17.828 6.695 -2.764 1 51.78 190 GLN A O 1
ATOM 1469 N N . HIS A 1 191 ? -19.828 6.141 -3.408 1 44.38 191 HIS A N 1
ATOM 1470 C CA . HIS A 1 191 ? -19.891 6.98 -4.598 1 44.38 191 HIS A CA 1
ATOM 1471 C C . HIS A 1 191 ? -20.062 8.453 -4.227 1 44.38 191 HIS A C 1
ATOM 1473 O O . HIS A 1 191 ? -20.656 8.766 -3.191 1 44.38 191 HIS A O 1
ATOM 1479 N N . MET B 1 1 ? -64.75 -26.594 -11.133 1 30.19 1 MET B N 1
ATOM 1480 C CA . MET B 1 1 ? -64 -26.484 -9.906 1 30.19 1 MET B CA 1
ATOM 1481 C C . MET B 1 1 ? -62.531 -26.25 -10.211 1 30.19 1 MET B C 1
ATOM 1483 O O . MET B 1 1 ? -61.844 -27.125 -10.734 1 30.19 1 MET B O 1
ATOM 1487 N N . HIS B 1 2 ? -62.156 -25.078 -10.727 1 38.88 2 HIS B N 1
ATOM 1488 C CA . HIS B 1 2 ? -60.938 -24.594 -11.359 1 38.88 2 HIS B CA 1
ATOM 1489 C C . HIS B 1 2 ? -59.812 -24.469 -10.336 1 38.88 2 HIS B C 1
ATOM 1491 O O . HIS B 1 2 ? -59.938 -23.719 -9.367 1 38.88 2 HIS B O 1
ATOM 1497 N N . SER B 1 3 ? -59.062 -25.531 -10.133 1 34.44 3 SER B N 1
ATOM 1498 C CA . SER B 1 3 ? -57.969 -25.688 -9.18 1 34.44 3 SER B CA 1
ATOM 1499 C C . SER B 1 3 ? -56.781 -24.75 -9.5 1 34.44 3 SER B C 1
ATOM 1501 O O . SER B 1 3 ? -56.281 -24.75 -10.617 1 34.44 3 SER B O 1
ATOM 1503 N N . THR B 1 4 ? -56.844 -23.609 -8.891 1 34.94 4 THR B N 1
ATOM 1504 C CA . THR B 1 4 ? -55.812 -22.562 -9.031 1 34.94 4 THR B CA 1
ATOM 1505 C C . THR B 1 4 ? -54.469 -23.062 -8.523 1 34.94 4 THR B C 1
ATOM 1507 O O . THR B 1 4 ? -54.344 -23.484 -7.375 1 34.94 4 THR B O 1
ATOM 1510 N N . ILE B 1 5 ? -53.594 -23.625 -9.367 1 32 5 ILE B N 1
ATOM 1511 C CA . ILE B 1 5 ? -52.25 -24.125 -9.102 1 32 5 ILE B CA 1
ATOM 1512 C C . ILE B 1 5 ? -51.375 -22.969 -8.633 1 32 5 ILE B C 1
ATOM 1514 O O . ILE B 1 5 ? -51.188 -21.984 -9.359 1 32 5 ILE B O 1
ATOM 1518 N N . LEU B 1 6 ? -51.438 -22.625 -7.375 1 27.61 6 LEU B N 1
ATOM 1519 C CA . LEU B 1 6 ? -50.5 -21.625 -6.824 1 27.61 6 LEU B CA 1
ATOM 1520 C C . LEU B 1 6 ? -49.062 -22.109 -6.941 1 27.61 6 LEU B C 1
ATOM 1522 O O . LEU B 1 6 ? -48.719 -23.156 -6.398 1 27.61 6 LEU B O 1
ATOM 1526 N N . ALA B 1 7 ? -48.406 -21.859 -8.008 1 26.38 7 ALA B N 1
ATOM 1527 C CA . ALA B 1 7 ? -47 -22.188 -8.25 1 26.38 7 ALA B CA 1
ATOM 1528 C C . ALA B 1 7 ? -46.094 -21.453 -7.273 1 26.38 7 ALA B C 1
ATOM 1530 O O . ALA B 1 7 ? -46.094 -20.219 -7.23 1 26.38 7 ALA B O 1
ATOM 1531 N N . SER B 1 8 ? -45.812 -22.016 -6.07 1 22.86 8 SER B N 1
ATOM 1532 C CA . SER B 1 8 ? -44.906 -21.484 -5.07 1 22.86 8 SER B CA 1
ATOM 1533 C C . SER B 1 8 ? -43.469 -21.406 -5.605 1 22.86 8 SER B C 1
ATOM 1535 O O . SER B 1 8 ? -42.938 -22.422 -6.066 1 22.86 8 SER B O 1
ATOM 1537 N N . LEU B 1 9 ? -43.094 -20.297 -6.156 1 25.22 9 LEU B N 1
ATOM 1538 C CA . LEU B 1 9 ? -41.719 -20.031 -6.613 1 25.22 9 LEU B CA 1
ATOM 1539 C C . LEU B 1 9 ? -40.719 -20.172 -5.469 1 25.22 9 LEU B C 1
ATOM 1541 O O . LEU B 1 9 ? -40.781 -19.422 -4.492 1 25.22 9 LEU B O 1
ATOM 1545 N N . ALA B 1 10 ? -40.188 -21.359 -5.172 1 24.84 10 ALA B N 1
ATOM 1546 C CA . ALA B 1 10 ? -39.125 -21.672 -4.219 1 24.84 10 ALA B CA 1
ATOM 1547 C C . ALA B 1 10 ? -37.844 -20.875 -4.531 1 24.84 10 ALA B C 1
ATOM 1549 O O . ALA B 1 10 ? -37.281 -21.047 -5.605 1 24.84 10 ALA B O 1
ATOM 1550 N N . LEU B 1 11 ? -37.719 -19.625 -4.055 1 26.44 11 LEU B N 1
ATOM 1551 C CA . LEU B 1 11 ? -36.5 -18.844 -4.094 1 26.44 11 LEU B CA 1
ATOM 1552 C C . LEU B 1 11 ? -35.344 -19.594 -3.439 1 26.44 11 LEU B C 1
ATOM 1554 O O . LEU B 1 11 ? -35.375 -19.875 -2.24 1 26.44 11 LEU B O 1
ATOM 1558 N N . LEU B 1 12 ? -34.688 -20.484 -4.059 1 22.75 12 LEU B N 1
ATOM 1559 C CA . LEU B 1 12 ? -33.469 -21.172 -3.596 1 22.75 12 LEU B CA 1
ATOM 1560 C C . LEU B 1 12 ? -32.406 -20.172 -3.188 1 22.75 12 LEU B C 1
ATOM 1562 O O . LEU B 1 12 ? -31.906 -19.406 -4.023 1 22.75 12 LEU B O 1
ATOM 1566 N N . THR B 1 13 ? -32.5 -19.531 -2.014 1 25.67 13 THR B N 1
ATOM 1567 C CA . THR B 1 13 ? -31.438 -18.797 -1.349 1 25.67 13 THR B CA 1
ATOM 1568 C C . THR B 1 13 ? -30.188 -19.672 -1.19 1 25.67 13 THR B C 1
ATOM 1570 O O . THR B 1 13 ? -30.219 -20.672 -0.457 1 25.67 13 THR B O 1
ATOM 1573 N N . ALA B 1 14 ? -29.562 -20 -2.221 1 27.08 14 ALA B N 1
ATOM 1574 C CA . ALA B 1 14 ? -28.297 -20.703 -2.027 1 27.08 14 ALA B CA 1
ATOM 1575 C C . ALA B 1 14 ? -27.422 -20 -0.986 1 27.08 14 ALA B C 1
ATOM 1577 O O . ALA B 1 14 ? -26.938 -18.891 -1.223 1 27.08 14 ALA B O 1
ATOM 1578 N N . ALA B 1 15 ? -27.766 -20.016 0.309 1 26.5 15 ALA B N 1
ATOM 1579 C CA . ALA B 1 15 ? -26.938 -19.719 1.479 1 26.5 15 ALA B CA 1
ATOM 1580 C C . ALA B 1 15 ? -25.562 -20.359 1.375 1 26.5 15 ALA B C 1
ATOM 1582 O O . ALA B 1 15 ? -25.453 -21.594 1.405 1 26.5 15 ALA B O 1
ATOM 1583 N N . PHE B 1 16 ? -24.703 -19.875 0.538 1 26.19 16 PHE B N 1
ATOM 1584 C CA . PHE B 1 16 ? -23.359 -20.375 0.834 1 26.19 16 PHE B CA 1
ATOM 1585 C C . PHE B 1 16 ? -23.109 -20.391 2.338 1 26.19 16 PHE B C 1
ATOM 1587 O O . PHE B 1 16 ? -23.188 -19.344 2.994 1 26.19 16 PHE B O 1
ATOM 1594 N N . ALA B 1 17 ? -23.484 -21.328 2.961 1 26.78 17 ALA B N 1
ATOM 1595 C CA . ALA B 1 17 ? -23.188 -21.656 4.352 1 26.78 17 ALA B CA 1
ATOM 1596 C C . ALA B 1 17 ? -21.719 -21.375 4.672 1 26.78 17 ALA B C 1
ATOM 1598 O O . ALA B 1 17 ? -20.828 -22.094 4.211 1 26.78 17 ALA B O 1
ATOM 1599 N N . ARG B 1 18 ? -21.359 -20.188 4.672 1 29.02 18 ARG B N 1
ATOM 1600 C CA . ARG B 1 18 ? -20.031 -19.875 5.184 1 29.02 18 ARG B CA 1
ATOM 1601 C C . ARG B 1 18 ? -19.797 -20.516 6.547 1 29.02 18 ARG B C 1
ATOM 1603 O O . ARG B 1 18 ? -20.656 -20.406 7.438 1 29.02 18 ARG B O 1
ATOM 1610 N N . PRO B 1 19 ? -19.125 -21.547 6.59 1 27.27 19 PRO B N 1
ATOM 1611 C CA . PRO B 1 19 ? -18.844 -21.969 7.965 1 27.27 19 PRO B CA 1
ATOM 1612 C C . PRO B 1 19 ? -18.547 -20.797 8.898 1 27.27 19 PRO B C 1
ATOM 1614 O O . PRO B 1 19 ? -18.109 -19.734 8.438 1 27.27 19 PRO B O 1
ATOM 1617 N N . HIS B 1 20 ? -19.203 -20.672 9.945 1 24.47 20 HIS B N 1
ATOM 1618 C CA . HIS B 1 20 ? -18.984 -19.812 11.117 1 24.47 20 HIS B CA 1
ATOM 1619 C C . HIS B 1 20 ? -17.5 -19.781 11.484 1 24.47 20 HIS B C 1
ATOM 1621 O O . HIS B 1 20 ? -17.016 -20.625 12.234 1 24.47 20 HIS B O 1
ATOM 1627 N N . ALA B 1 21 ? -16.734 -19.719 10.547 1 25.31 21 ALA B N 1
ATOM 1628 C CA . ALA B 1 21 ? -15.398 -19.609 11.117 1 25.31 21 ALA B CA 1
ATOM 1629 C C . ALA B 1 21 ? -15.344 -18.516 12.18 1 25.31 21 ALA B C 1
ATOM 1631 O O . ALA B 1 21 ? -15.906 -17.438 11.992 1 25.31 21 ALA B O 1
ATOM 1632 N N . ASP B 1 22 ? -15.484 -18.875 13.438 1 22.47 22 ASP B N 1
ATOM 1633 C CA . ASP B 1 22 ? -15.227 -18.062 14.617 1 22.47 22 ASP B CA 1
ATOM 1634 C C . ASP B 1 22 ? -14.133 -17.031 14.344 1 22.47 22 ASP B C 1
ATOM 1636 O O . ASP B 1 22 ? -12.969 -17.391 14.172 1 22.47 22 ASP B O 1
ATOM 1640 N N . TRP B 1 23 ? -14.461 -16.078 13.664 1 25.78 23 TRP B N 1
ATOM 1641 C CA . TRP B 1 23 ? -13.633 -14.883 13.531 1 25.78 23 TRP B CA 1
ATOM 1642 C C . TRP B 1 23 ? -13.203 -14.367 14.898 1 25.78 23 TRP B C 1
ATOM 1644 O O . TRP B 1 23 ? -13.781 -13.414 15.422 1 25.78 23 TRP B O 1
ATOM 1654 N N . SER B 1 24 ? -13.242 -15.273 15.953 1 24.27 24 SER B N 1
ATOM 1655 C CA . SER B 1 24 ? -12.688 -14.773 17.203 1 24.27 24 SER B CA 1
ATOM 1656 C C . SER B 1 24 ? -11.477 -13.875 16.953 1 24.27 24 SER B C 1
ATOM 1658 O O . SER B 1 24 ? -10.891 -13.906 15.867 1 24.27 24 SER B O 1
ATOM 1660 N N . SER B 1 25 ? -10.977 -13.242 18.109 1 26.03 25 SER B N 1
ATOM 1661 C CA . SER B 1 25 ? -9.945 -12.289 18.484 1 26.03 25 SER B CA 1
ATOM 1662 C C . SER B 1 25 ? -8.594 -12.664 17.891 1 26.03 25 SER B C 1
ATOM 1664 O O . SER B 1 25 ? -7.551 -12.469 18.516 1 26.03 25 SER B O 1
ATOM 1666 N N . SER B 1 26 ? -8.609 -13.492 16.984 1 25.16 26 SER B N 1
ATOM 1667 C CA . SER B 1 26 ? -7.195 -13.781 16.75 1 25.16 26 SER B CA 1
ATOM 1668 C C . SER B 1 26 ? -6.438 -12.531 16.297 1 25.16 26 SER B C 1
ATOM 1670 O O . SER B 1 26 ? -6.555 -12.109 15.156 1 25.16 26 SER B O 1
ATOM 1672 N N . SER B 1 27 ? -6.496 -11.477 17.078 1 26.08 27 SER B N 1
ATOM 1673 C CA . SER B 1 27 ? -5.363 -10.562 16.984 1 26.08 27 SER B CA 1
ATOM 1674 C C . SER B 1 27 ? -4.086 -11.305 16.594 1 26.08 27 SER B C 1
ATOM 1676 O O . SER B 1 27 ? -3.393 -11.852 17.453 1 26.08 27 SER B O 1
ATOM 1678 N N . ALA B 1 28 ? -4.227 -12.125 15.656 1 29.97 28 ALA B N 1
ATOM 1679 C CA . ALA B 1 28 ? -2.916 -12.688 15.344 1 29.97 28 ALA B CA 1
ATOM 1680 C C . ALA B 1 28 ? -1.821 -11.633 15.484 1 29.97 28 ALA B C 1
ATOM 1682 O O . ALA B 1 28 ? -1.984 -10.5 15.031 1 29.97 28 ALA B O 1
ATOM 1683 N N . ASP B 1 29 ? -1.163 -11.664 16.594 1 26.61 29 ASP B N 1
ATOM 1684 C CA . ASP B 1 29 ? 0.075 -10.906 16.719 1 26.61 29 ASP B CA 1
ATOM 1685 C C . ASP B 1 29 ? 0.754 -10.727 15.367 1 26.61 29 ASP B C 1
ATOM 1687 O O . ASP B 1 29 ? 1.143 -11.711 14.727 1 26.61 29 ASP B O 1
ATOM 1691 N N . VAL B 1 30 ? 0.142 -9.906 14.664 1 32.47 30 VAL B N 1
ATOM 1692 C CA . VAL B 1 30 ? 1.049 -9.578 13.57 1 32.47 30 VAL B CA 1
ATOM 1693 C C . VAL B 1 30 ? 2.494 -9.664 14.055 1 32.47 30 VAL B C 1
ATOM 1695 O O . VAL B 1 30 ? 2.9 -8.922 14.953 1 32.47 30 VAL B O 1
ATOM 1698 N N . PRO B 1 31 ? 2.975 -10.844 14.141 1 26.92 31 PRO B N 1
ATOM 1699 C CA . PRO B 1 31 ? 4.352 -10.719 14.617 1 26.92 31 PRO B CA 1
ATOM 1700 C C . PRO B 1 31 ? 5.047 -9.469 14.094 1 26.92 31 PRO B C 1
ATOM 1702 O O . PRO B 1 31 ? 4.883 -9.109 12.922 1 26.92 31 PRO B O 1
ATOM 1705 N N . ALA B 1 32 ? 5.148 -8.492 15.008 1 29.66 32 ALA B N 1
ATOM 1706 C CA . ALA B 1 32 ? 6.207 -7.543 14.672 1 29.66 32 ALA B CA 1
ATOM 1707 C C . ALA B 1 32 ? 7.387 -8.25 14.016 1 29.66 32 ALA B C 1
ATOM 1709 O O . ALA B 1 32 ? 8.117 -9 14.672 1 29.66 32 ALA B O 1
ATOM 1710 N N . HIS B 1 33 ? 7.141 -9.062 13.078 1 29.36 33 HIS B N 1
ATOM 1711 C CA . HIS B 1 33 ? 8.414 -9.594 12.602 1 29.36 33 HIS B CA 1
ATOM 1712 C C . HIS B 1 33 ? 9.57 -8.664 12.961 1 29.36 33 HIS B C 1
ATOM 1714 O O . HIS B 1 33 ? 9.359 -7.477 13.227 1 29.36 33 HIS B O 1
ATOM 1720 N N . GLY B 1 34 ? 10.75 -9.391 13.133 1 26.28 34 GLY B N 1
ATOM 1721 C CA . GLY B 1 34 ? 12.102 -8.977 13.492 1 26.28 34 GLY B CA 1
ATOM 1722 C C . GLY B 1 34 ? 12.484 -7.629 12.906 1 26.28 34 GLY B C 1
ATOM 1723 O O . GLY B 1 34 ? 11.938 -7.219 11.875 1 26.28 34 GLY B O 1
ATOM 1724 N N . ASP B 1 35 ? 12.852 -6.762 13.781 1 26.66 35 ASP B N 1
ATOM 1725 C CA . ASP B 1 35 ? 13.781 -5.676 13.484 1 26.66 35 ASP B CA 1
ATOM 1726 C C . A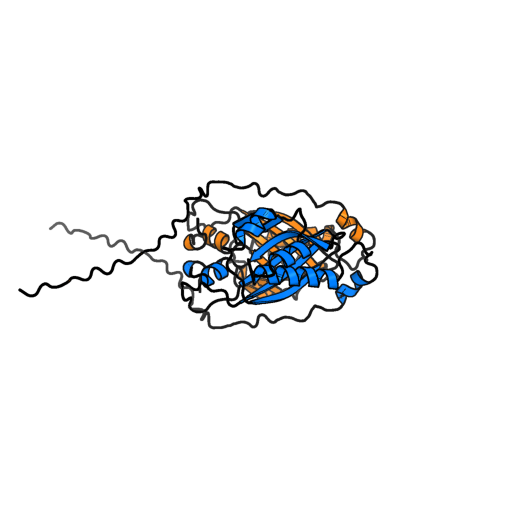SP B 1 35 ? 14.641 -6.012 12.266 1 26.66 35 ASP B C 1
ATOM 1728 O O . ASP B 1 35 ? 15.766 -6.504 12.414 1 26.66 35 ASP B O 1
ATOM 1732 N N . ASP B 1 36 ? 14.039 -6.609 11.352 1 28.72 36 ASP B N 1
ATOM 1733 C CA . ASP B 1 36 ? 15.031 -6.613 10.273 1 28.72 36 ASP B CA 1
ATOM 1734 C C . ASP B 1 36 ? 15.523 -5.199 9.984 1 28.72 36 ASP B C 1
ATOM 1736 O O . ASP B 1 36 ? 15.367 -4.699 8.867 1 28.72 36 ASP B O 1
ATOM 1740 N N . ASN B 1 37 ? 15.188 -4.332 10.867 1 29.7 37 ASN B N 1
ATOM 1741 C CA . ASN B 1 37 ? 16.016 -3.135 10.734 1 29.7 37 ASN B CA 1
ATOM 1742 C C . ASN B 1 37 ? 17.484 -3.488 10.539 1 29.7 37 ASN B C 1
ATOM 1744 O O . ASN B 1 37 ? 18.359 -2.682 10.844 1 29.7 37 ASN B O 1
ATOM 1748 N N . GLY B 1 38 ? 17.844 -4.809 10.727 1 29.28 38 GLY B N 1
ATOM 1749 C CA . GLY B 1 38 ? 19.281 -5.035 10.695 1 29.28 38 GLY B CA 1
ATOM 1750 C C . GLY B 1 38 ? 19.984 -4.277 9.586 1 29.28 38 GLY B C 1
ATOM 1751 O O . GLY B 1 38 ? 19.328 -3.648 8.75 1 29.28 38 GLY B O 1
ATOM 1752 N N . SER B 1 39 ? 21.328 -4.676 9.453 1 30.17 39 SER B N 1
ATOM 1753 C CA . SER B 1 39 ? 22.625 -4.219 8.961 1 30.17 39 SER B CA 1
ATOM 1754 C C . SER B 1 39 ? 22.609 -4.074 7.445 1 30.17 39 SER B C 1
ATOM 1756 O O . SER B 1 39 ? 23.656 -3.852 6.832 1 30.17 39 SER B O 1
ATOM 1758 N N . TYR B 1 40 ? 21.547 -4.668 6.863 1 31.64 40 TYR B N 1
ATOM 1759 C CA . TYR B 1 40 ? 21.938 -4.664 5.457 1 31.64 40 TYR B CA 1
ATOM 1760 C C . TYR B 1 40 ? 21.844 -3.258 4.875 1 31.64 40 TYR B C 1
ATOM 1762 O O . TYR B 1 40 ? 22.047 -3.064 3.674 1 31.64 40 TYR B O 1
ATOM 1770 N N . ASP B 1 41 ? 21.172 -2.391 5.652 1 36.44 41 ASP B N 1
ATOM 1771 C CA . ASP B 1 41 ? 21.219 -0.995 5.227 1 36.44 41 ASP B CA 1
ATOM 1772 C C . ASP B 1 41 ? 22.672 -0.52 5.062 1 36.44 41 ASP B C 1
ATOM 1774 O O . ASP B 1 41 ? 22.906 0.635 4.703 1 36.44 41 ASP B O 1
ATOM 1778 N N . GLN B 1 42 ? 23.5 -1.397 5.746 1 33.31 42 GLN B N 1
ATOM 1779 C CA . GLN B 1 42 ? 24.875 -0.916 5.836 1 33.31 42 GLN B CA 1
ATOM 1780 C C . GLN B 1 42 ? 25.516 -0.812 4.457 1 33.31 42 GLN B C 1
ATOM 1782 O O . GLN B 1 42 ? 26.531 -0.145 4.289 1 33.31 42 GLN B O 1
ATOM 1787 N N . HIS B 1 43 ? 25.078 -1.798 3.697 1 36 43 HIS B N 1
ATOM 1788 C CA . HIS B 1 43 ? 25.922 -1.771 2.51 1 36 43 HIS B CA 1
ATOM 1789 C C . HIS B 1 43 ? 25.656 -0.527 1.669 1 36 43 HIS B C 1
ATOM 1791 O O . HIS B 1 43 ? 26.406 -0.224 0.741 1 36 43 HIS B O 1
ATOM 1797 N N . TYR B 1 44 ? 24.391 -0.004 1.856 1 39.97 44 TYR B N 1
ATOM 1798 C CA . TYR B 1 44 ? 24.234 1.23 1.094 1 39.97 44 TYR B CA 1
ATOM 1799 C C . TYR B 1 44 ? 24.734 2.43 1.899 1 39.97 44 TYR B C 1
ATOM 1801 O O . TYR B 1 44 ? 24.609 3.572 1.452 1 39.97 44 TYR B O 1
ATOM 1809 N N . GLY B 1 45 ? 24.984 2.189 3.168 1 37.44 45 GLY B N 1
ATOM 1810 C CA . GLY B 1 45 ? 25.375 3.32 3.994 1 37.44 45 GLY B CA 1
ATOM 1811 C C . GLY B 1 45 ? 26.734 3.887 3.627 1 37.44 45 GLY B C 1
ATOM 1812 O O . GLY B 1 45 ? 27 5.074 3.834 1 37.44 45 GLY B O 1
ATOM 1813 N N . HIS B 1 46 ? 27.641 2.986 3.596 1 39.34 46 HIS B N 1
ATOM 1814 C CA . HIS B 1 46 ? 28.938 3.633 3.629 1 39.34 46 HIS B CA 1
ATOM 1815 C C . HIS B 1 46 ? 29.125 4.555 2.43 1 39.34 46 HIS B C 1
ATOM 1817 O O . HIS B 1 46 ? 29.703 5.641 2.561 1 39.34 46 HIS B O 1
ATOM 1823 N N . GLY B 1 47 ? 29.219 3.941 1.188 1 39.22 47 GLY B N 1
ATOM 1824 C CA . GLY B 1 47 ? 29.672 4.777 0.087 1 39.22 47 GLY B CA 1
ATOM 1825 C C . GLY B 1 47 ? 28.578 5.645 -0.5 1 39.22 47 GLY B C 1
ATOM 1826 O O . GLY B 1 47 ? 28.641 6.035 -1.666 1 39.22 47 GLY B O 1
ATOM 1827 N N . MET B 1 48 ? 27.25 5.48 0.094 1 48.38 48 MET B N 1
ATOM 1828 C CA . MET B 1 48 ? 26.344 6.328 -0.666 1 48.38 48 MET B CA 1
ATOM 1829 C C . MET B 1 48 ? 26.75 7.797 -0.562 1 48.38 48 MET B C 1
ATOM 1831 O O . MET B 1 48 ? 27.094 8.273 0.521 1 48.38 48 MET B O 1
ATOM 1835 N N . ASN B 1 49 ? 27.125 8.305 -1.613 1 57.34 49 ASN B N 1
ATOM 1836 C CA . ASN B 1 49 ? 27.453 9.695 -1.896 1 57.34 49 ASN B CA 1
ATOM 1837 C C . ASN B 1 49 ? 26.422 10.648 -1.272 1 57.34 49 ASN B C 1
ATOM 1839 O O . ASN B 1 49 ? 25.281 10.258 -1.015 1 57.34 49 ASN B O 1
ATOM 1843 N N . ASP B 1 50 ? 26.812 11.602 -0.556 1 67.31 50 ASP B N 1
ATOM 1844 C CA . ASP B 1 50 ? 26.078 12.719 0.027 1 67.31 50 ASP B CA 1
ATOM 1845 C C . ASP B 1 50 ? 24.844 13.047 -0.806 1 67.31 50 ASP B C 1
ATOM 1847 O O . ASP B 1 50 ? 23.953 13.789 -0.357 1 67.31 50 ASP B O 1
ATOM 1851 N N . LYS B 1 51 ? 24.688 12.227 -1.906 1 86.75 51 LYS B N 1
ATOM 1852 C CA . LYS B 1 51 ? 23.594 12.562 -2.822 1 86.75 51 LYS B CA 1
ATOM 1853 C C . LYS B 1 51 ? 22.406 11.617 -2.639 1 86.75 51 LYS B C 1
ATOM 1855 O O . LYS B 1 51 ? 21.344 11.844 -3.195 1 86.75 51 LYS B O 1
ATOM 1860 N N . CYS B 1 52 ? 22.656 10.594 -1.73 1 93.38 52 CYS B N 1
ATOM 1861 C CA . CYS B 1 52 ? 21.562 9.641 -1.534 1 93.38 52 CYS B CA 1
ATOM 1862 C C . CYS B 1 52 ? 21 9.742 -0.122 1 93.38 52 CYS B C 1
ATOM 1864 O O . CYS B 1 52 ? 21.672 10.258 0.78 1 93.38 52 CYS B O 1
ATOM 1866 N N . LEU B 1 53 ? 19.797 9.234 0.031 1 96.25 53 LEU B N 1
ATOM 1867 C CA . LEU B 1 53 ? 19.188 9.133 1.353 1 96.25 53 LEU B CA 1
ATOM 1868 C C . LEU B 1 53 ? 20 8.227 2.264 1 96.25 53 LEU B C 1
ATOM 1870 O O . LEU B 1 53 ? 20.484 7.18 1.83 1 96.25 53 LEU B O 1
ATOM 1874 N N . ASN B 1 54 ? 20.172 8.656 3.514 1 93.81 54 ASN B N 1
ATOM 1875 C CA . ASN B 1 54 ? 20.688 7.777 4.562 1 93.81 54 ASN B CA 1
ATOM 1876 C C . ASN B 1 54 ? 19.609 7.449 5.594 1 93.81 54 ASN B C 1
ATOM 1878 O O . ASN B 1 54 ? 18.469 7.926 5.492 1 93.81 54 ASN B O 1
ATOM 1882 N N . LYS B 1 55 ? 19.938 6.629 6.562 1 94.19 55 LYS B N 1
ATOM 1883 C CA . LYS B 1 55 ? 18.953 6.148 7.535 1 94.19 55 LYS B CA 1
ATOM 1884 C C . LYS B 1 55 ? 18.359 7.309 8.328 1 94.19 55 LYS B C 1
ATOM 1886 O O . LYS B 1 55 ? 17.172 7.297 8.648 1 94.19 55 LYS B O 1
ATOM 1891 N N . GLY B 1 56 ? 19.203 8.211 8.68 1 96 56 GLY B N 1
ATOM 1892 C CA . GLY B 1 56 ? 18.719 9.375 9.398 1 96 56 GLY B CA 1
ATOM 1893 C C . GLY B 1 56 ? 17.734 10.211 8.594 1 96 56 GLY B C 1
ATOM 1894 O O . GLY B 1 56 ? 16.734 10.68 9.133 1 96 56 GLY B O 1
ATOM 1895 N N . ASP B 1 57 ? 17.984 10.422 7.285 1 96.94 57 ASP B N 1
ATOM 1896 C CA . ASP B 1 57 ? 17.062 11.125 6.395 1 96.94 57 ASP B CA 1
ATOM 1897 C C . ASP B 1 57 ? 15.711 10.422 6.355 1 96.94 57 ASP B C 1
ATOM 1899 O O . ASP B 1 57 ? 14.672 11.07 6.496 1 96.94 57 ASP B O 1
ATOM 1903 N N . VAL B 1 58 ? 15.734 9.133 6.199 1 98 58 VAL B N 1
ATOM 1904 C CA . VAL B 1 58 ? 14.523 8.328 6.098 1 98 58 VAL B CA 1
ATOM 1905 C C . VAL B 1 58 ? 13.703 8.469 7.375 1 98 58 VAL B C 1
ATOM 1907 O O . VAL B 1 58 ? 12.492 8.711 7.316 1 98 58 VAL B O 1
ATOM 1910 N N . GLN B 1 59 ? 14.352 8.359 8.469 1 98.25 59 GLN B N 1
ATOM 1911 C CA . GLN B 1 59 ? 13.664 8.445 9.75 1 98.25 59 GLN B CA 1
ATOM 1912 C C . GLN B 1 59 ? 13.008 9.812 9.93 1 98.25 59 GLN B C 1
ATOM 1914 O O . GLN B 1 59 ? 11.867 9.914 10.383 1 98.25 59 GLN B O 1
ATOM 1919 N N . THR B 1 60 ? 13.672 10.836 9.578 1 98.56 60 THR B N 1
ATOM 1920 C CA . THR B 1 60 ? 13.156 12.195 9.703 1 98.56 60 THR B CA 1
ATOM 1921 C C . THR B 1 60 ? 11.898 12.367 8.852 1 98.56 60 THR B C 1
ATOM 1923 O O . THR B 1 60 ? 10.906 12.93 9.32 1 98.56 60 THR B O 1
ATOM 1926 N N . LEU B 1 61 ? 11.961 11.914 7.641 1 98.81 61 LEU B N 1
ATOM 1927 C CA . LEU B 1 61 ? 10.828 12.062 6.734 1 98.81 61 LEU B CA 1
ATOM 1928 C C . LEU B 1 61 ? 9.641 11.227 7.207 1 98.81 61 LEU B C 1
ATOM 1930 O O . LEU B 1 61 ? 8.5 11.695 7.18 1 98.81 61 LEU B O 1
ATOM 1934 N N . ILE B 1 62 ? 9.883 10.055 7.703 1 98.81 62 ILE B N 1
ATOM 1935 C CA . ILE B 1 62 ? 8.82 9.18 8.18 1 98.81 62 ILE B CA 1
ATOM 1936 C C . ILE B 1 62 ? 8.203 9.758 9.453 1 98.81 62 ILE B C 1
ATOM 1938 O O . ILE B 1 62 ? 6.98 9.812 9.594 1 98.81 62 ILE B O 1
ATOM 1942 N N . ASP B 1 63 ? 9.07 10.234 10.336 1 98.62 63 ASP B N 1
ATOM 1943 C CA . ASP B 1 63 ? 8.57 10.844 11.562 1 98.62 63 ASP B CA 1
ATOM 1944 C C . ASP B 1 63 ? 7.719 12.07 11.258 1 98.62 63 ASP B C 1
ATOM 1946 O O . ASP B 1 63 ? 6.66 12.266 11.852 1 98.62 63 ASP B O 1
ATOM 1950 N N . GLY B 1 64 ? 8.211 12.883 10.406 1 98.75 64 GLY B N 1
ATOM 1951 C CA . GLY B 1 64 ? 7.453 14.055 10.008 1 98.75 64 GLY B CA 1
ATOM 1952 C C . GLY B 1 64 ? 6.105 13.719 9.406 1 98.75 64 GLY B C 1
ATOM 1953 O O . GLY B 1 64 ? 5.09 14.32 9.758 1 98.75 64 GLY B O 1
ATOM 1954 N N . TYR B 1 65 ? 6.105 12.773 8.484 1 98.44 65 TYR B N 1
ATOM 1955 C CA . TYR B 1 65 ? 4.844 12.422 7.84 1 98.44 65 TYR B CA 1
ATOM 1956 C C . TYR B 1 65 ? 3.912 11.711 8.812 1 98.44 65 TYR B C 1
ATOM 1958 O O . TYR B 1 65 ? 2.689 11.836 8.719 1 98.44 65 TYR B O 1
ATOM 1966 N N . THR B 1 66 ? 4.453 10.938 9.75 1 98.56 66 THR B N 1
ATOM 1967 C CA . THR B 1 66 ? 3.654 10.359 10.82 1 98.56 66 THR B CA 1
ATOM 1968 C C . THR B 1 66 ? 2.918 11.445 11.594 1 98.56 66 THR B C 1
ATOM 1970 O O . THR B 1 66 ? 1.721 11.32 11.867 1 98.56 66 THR B O 1
ATOM 1973 N N . TYR B 1 67 ? 3.635 12.453 11.93 1 98.25 67 TYR B N 1
ATOM 1974 C CA . TYR B 1 67 ? 3 13.562 12.625 1 98.25 67 TYR B CA 1
ATOM 1975 C C . TYR B 1 67 ? 1.842 14.133 11.812 1 98.25 67 TYR B C 1
ATOM 1977 O O . TYR B 1 67 ? 0.776 14.422 12.359 1 98.25 67 TYR B O 1
ATOM 1985 N N . LEU B 1 68 ? 2.02 14.305 10.477 1 97.38 68 LEU B N 1
ATOM 1986 C CA . LEU B 1 68 ? 0.969 14.852 9.625 1 97.38 68 LEU B CA 1
ATOM 1987 C C . LEU B 1 68 ? -0.26 13.945 9.625 1 97.38 68 LEU B C 1
ATOM 1989 O O . LEU B 1 68 ? -1.391 14.43 9.539 1 97.38 68 LEU B O 1
ATOM 1993 N N . LEU B 1 69 ? -0.057 12.664 9.758 1 96.56 69 LEU B N 1
ATOM 1994 C CA . LEU B 1 69 ? -1.163 11.711 9.766 1 96.56 69 LEU B CA 1
ATOM 1995 C C . LEU B 1 69 ? -1.873 11.719 11.117 1 96.56 69 LEU B C 1
ATOM 1997 O O . LEU B 1 69 ? -3.1 11.602 11.18 1 96.56 69 LEU B O 1
ATOM 2001 N N . GLU B 1 70 ? -1.104 11.852 12.117 1 97.31 70 GLU B N 1
ATOM 2002 C CA . GLU B 1 70 ? -1.657 11.758 13.469 1 97.31 70 GLU B CA 1
ATOM 2003 C C . GLU B 1 70 ? -2.342 13.055 13.875 1 97.31 70 GLU B C 1
ATOM 2005 O O . GLU B 1 70 ? -3.316 13.047 14.625 1 97.31 70 GLU B O 1
ATOM 2010 N N . TYR B 1 71 ? -1.819 14.148 13.406 1 96.44 71 TYR B N 1
ATOM 2011 C CA . TYR B 1 71 ? -2.301 15.453 13.836 1 96.44 71 TYR B CA 1
ATOM 2012 C C . TYR B 1 71 ? -2.604 16.344 12.633 1 96.44 71 TYR B C 1
ATOM 2014 O O . TYR B 1 71 ? -2.082 17.453 12.531 1 96.44 71 TYR B O 1
ATOM 2022 N N . PRO B 1 72 ? -3.486 15.867 11.789 1 94.69 72 PRO B N 1
ATOM 2023 C CA . PRO B 1 72 ? -3.854 16.75 10.68 1 94.69 72 PRO B CA 1
ATOM 2024 C C . PRO B 1 72 ? -4.418 18.078 11.148 1 94.69 72 PRO B C 1
ATOM 2026 O O . PRO B 1 72 ? -5.324 18.109 11.984 1 94.69 72 PRO B O 1
ATOM 2029 N N . GLY B 1 73 ? -3.799 19.156 10.641 1 93 73 GLY B N 1
ATOM 2030 C CA . GLY B 1 73 ? -4.238 20.484 11.023 1 93 73 GLY B CA 1
ATOM 2031 C C . GLY B 1 73 ? -3.795 20.875 12.422 1 93 73 GLY B C 1
ATOM 2032 O O . GLY B 1 73 ? -4.188 21.938 12.93 1 93 73 GLY B O 1
ATOM 2033 N N . GLY B 1 74 ? -2.979 20.109 13.039 1 95.19 74 GLY B N 1
ATOM 2034 C CA . GLY B 1 74 ? -2.512 20.391 14.383 1 95.19 74 GLY B CA 1
ATOM 2035 C C . GLY B 1 74 ? -1.613 21.609 14.461 1 95.19 74 GLY B C 1
ATOM 2036 O O . GLY B 1 74 ? -1.327 22.25 1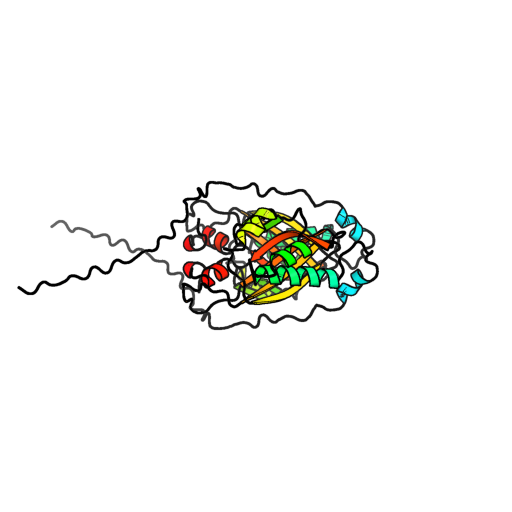3.445 1 95.19 74 GLY B O 1
ATOM 2037 N N . PRO B 1 75 ? -1.159 21.938 15.688 1 96.06 75 PRO B N 1
ATOM 2038 C CA . PRO B 1 75 ? -0.443 23.203 15.922 1 96.06 75 PRO B CA 1
ATOM 2039 C C . PRO B 1 75 ? 0.881 23.281 15.164 1 96.06 75 PRO B C 1
ATOM 2041 O O . PRO B 1 75 ? 1.299 24.359 14.75 1 96.06 75 PRO B O 1
ATOM 2044 N N . GLU B 1 76 ? 1.56 22.109 15 1 97.56 76 GLU B N 1
ATOM 2045 C CA . GLU B 1 76 ? 2.861 22.109 14.336 1 97.56 76 GLU B CA 1
ATOM 2046 C C . GLU B 1 76 ? 2.75 21.594 12.898 1 97.56 76 GLU B C 1
ATOM 2048 O O . GLU B 1 76 ? 3.758 21.25 12.281 1 97.56 76 GLU B O 1
ATOM 2053 N N . PHE B 1 77 ? 1.556 21.469 12.445 1 97.31 77 PHE B N 1
ATOM 2054 C CA . PHE B 1 77 ? 1.334 20.828 11.156 1 97.31 77 PHE B CA 1
ATOM 2055 C C . PHE B 1 77 ? 2.066 21.578 10.047 1 97.31 77 PHE B C 1
ATOM 2057 O O . PHE B 1 77 ? 2.869 20.984 9.32 1 97.31 77 PHE B O 1
ATOM 2064 N N . ASN B 1 78 ? 1.835 22.875 9.953 1 96.94 78 ASN B N 1
ATOM 2065 C CA . ASN B 1 78 ? 2.422 23.641 8.867 1 96.94 78 ASN B CA 1
ATOM 2066 C C . ASN B 1 78 ? 3.945 23.656 8.945 1 96.94 78 ASN B C 1
ATOM 2068 O O . ASN B 1 78 ? 4.621 23.531 7.922 1 96.94 78 ASN B O 1
ATOM 2072 N N . LYS B 1 79 ? 4.457 23.828 10.086 1 98.12 79 LYS B N 1
ATOM 2073 C CA . LYS B 1 79 ? 5.902 23.797 10.273 1 98.12 79 LYS B CA 1
ATOM 2074 C C . LYS B 1 79 ? 6.484 22.453 9.844 1 98.12 79 LYS B C 1
ATOM 2076 O O . LYS B 1 79 ? 7.488 22.406 9.133 1 98.12 79 LYS B O 1
ATOM 2081 N N . THR B 1 80 ? 5.84 21.391 10.305 1 98.44 80 THR B N 1
ATOM 2082 C CA . THR B 1 80 ? 6.289 20.047 9.953 1 98.44 80 THR B CA 1
ATOM 2083 C C . THR B 1 80 ? 6.18 19.812 8.445 1 98.44 80 THR B C 1
ATOM 2085 O O . THR B 1 80 ? 7.117 19.312 7.82 1 98.44 80 THR B O 1
ATOM 2088 N N . ALA B 1 81 ? 5.062 20.188 7.879 1 98.06 81 ALA B N 1
ATOM 2089 C CA . ALA B 1 81 ? 4.855 20.047 6.441 1 98.06 81 ALA B CA 1
ATOM 2090 C C . ALA B 1 81 ? 5.926 20.797 5.652 1 98.06 81 ALA B C 1
ATOM 2092 O O . ALA B 1 81 ? 6.492 20.25 4.699 1 98.06 81 ALA B O 1
ATOM 2093 N N . ASN B 1 82 ? 6.223 21.984 6.051 1 98.12 82 ASN B N 1
ATOM 2094 C CA . ASN B 1 82 ? 7.227 22.781 5.363 1 98.12 82 ASN B CA 1
ATOM 2095 C C . ASN B 1 82 ? 8.617 22.172 5.477 1 98.12 82 ASN B C 1
ATOM 2097 O O . ASN B 1 82 ? 9.445 22.328 4.582 1 98.12 82 ASN B O 1
ATOM 2101 N N . SER B 1 83 ? 8.844 21.484 6.484 1 98.5 83 SER B N 1
ATOM 2102 C CA . SER B 1 83 ? 10.156 20.891 6.711 1 98.5 83 SER B CA 1
ATOM 2103 C C . SER B 1 83 ? 10.352 19.625 5.867 1 98.5 83 SER B C 1
ATOM 2105 O O . SER B 1 83 ? 11.469 19.328 5.445 1 98.5 83 SER B O 1
ATOM 2107 N N . ILE B 1 84 ? 9.258 18.922 5.559 1 98.69 84 ILE B N 1
ATOM 2108 C CA . ILE B 1 84 ? 9.5 17.594 4.98 1 98.69 84 ILE B CA 1
ATOM 2109 C C . ILE B 1 84 ? 8.875 17.531 3.586 1 98.69 84 ILE B C 1
ATOM 2111 O O . ILE B 1 84 ? 9.164 16.594 2.82 1 98.69 84 ILE B O 1
ATOM 2115 N N . LEU B 1 85 ? 7.996 18.438 3.234 1 98.56 85 LEU B N 1
ATOM 2116 C CA . LEU B 1 85 ? 7.367 18.422 1.918 1 98.56 85 LEU B CA 1
ATOM 2117 C C . LEU B 1 85 ? 7.984 19.469 1.007 1 98.56 85 LEU B C 1
ATOM 2119 O O . LEU B 1 85 ? 8.172 20.625 1.417 1 98.56 85 LEU B O 1
ATOM 2123 N N . SER B 1 86 ? 8.266 19.094 -0.167 1 98.38 86 SER B N 1
ATOM 2124 C CA . SER B 1 86 ? 8.789 20.047 -1.141 1 98.38 86 SER B CA 1
ATOM 2125 C C . SER B 1 86 ? 7.676 20.906 -1.728 1 98.38 86 SER B C 1
ATOM 2127 O O . SER B 1 86 ? 6.492 20.625 -1.509 1 98.38 86 SER B O 1
ATOM 2129 N N . ASP B 1 87 ? 8.031 21.859 -2.588 1 96.12 87 ASP B N 1
ATOM 2130 C CA . ASP B 1 87 ? 7.062 22.734 -3.256 1 96.12 87 ASP B CA 1
ATOM 2131 C C . ASP B 1 87 ? 6.324 21.984 -4.363 1 96.12 87 ASP B C 1
ATOM 2133 O O . ASP B 1 87 ? 5.238 22.391 -4.781 1 96.12 87 ASP B O 1
ATOM 2137 N N . LYS B 1 88 ? 6.871 20.906 -4.824 1 95.5 88 LYS B N 1
ATOM 2138 C CA . LYS B 1 88 ? 6.266 20.141 -5.906 1 95.5 88 LYS B CA 1
ATOM 2139 C C . LYS B 1 88 ? 5.465 18.953 -5.363 1 95.5 88 LYS B C 1
ATOM 2141 O O . LYS B 1 88 ? 5.059 18.078 -6.121 1 95.5 88 LYS B O 1
ATOM 2146 N N . PHE B 1 89 ? 5.301 19.016 -4.152 1 97 89 PHE B N 1
ATOM 2147 C CA . PHE B 1 89 ? 4.676 17.875 -3.471 1 97 89 PHE B CA 1
ATOM 2148 C C . PHE B 1 89 ? 3.326 17.547 -4.098 1 97 89 PHE B C 1
ATOM 2150 O O . PHE B 1 89 ? 2.521 18.438 -4.355 1 97 89 PHE B O 1
ATOM 2157 N N . VAL B 1 90 ? 3.162 16.172 -4.332 1 96.19 90 VAL B N 1
ATOM 2158 C CA . VAL B 1 90 ? 1.873 15.609 -4.719 1 96.19 90 VAL B CA 1
ATOM 2159 C C . VAL B 1 90 ? 1.591 14.352 -3.904 1 96.19 90 VAL B C 1
ATOM 2161 O O . VAL B 1 90 ? 2.512 13.602 -3.562 1 96.19 90 VAL B O 1
ATOM 2164 N N . VAL B 1 91 ? 0.338 14.188 -3.568 1 95.5 91 VAL B N 1
ATOM 2165 C CA . VAL B 1 91 ? -0.085 12.984 -2.865 1 95.5 91 VAL B CA 1
ATOM 2166 C C . VAL B 1 91 ? -1.204 12.297 -3.645 1 95.5 91 VAL B C 1
ATOM 2168 O O . VAL B 1 91 ? -2.117 12.953 -4.145 1 95.5 91 VAL B O 1
ATOM 2171 N N . TRP B 1 92 ? -0.963 10.953 -3.77 1 93.25 92 TRP B N 1
ATOM 2172 C CA . TRP B 1 92 ? -1.94 10.109 -4.445 1 93.25 92 TRP B CA 1
ATOM 2173 C C . TRP B 1 92 ? -2.361 8.945 -3.551 1 93.25 92 TRP B C 1
ATOM 2175 O O . TRP B 1 92 ? -1.515 8.242 -3.004 1 93.25 92 TRP B O 1
ATOM 2185 N N . SER B 1 93 ? -3.686 8.789 -3.434 1 92.31 93 SER B N 1
ATOM 2186 C CA . SER B 1 93 ? -4.219 7.629 -2.725 1 92.31 93 SER B CA 1
ATOM 2187 C C . SER B 1 93 ? -5.605 7.258 -3.238 1 92.31 93 SER B C 1
ATOM 2189 O O . SER B 1 93 ? -6.547 8.047 -3.127 1 92.31 93 SER B O 1
ATOM 2191 N N . ASP B 1 94 ? -5.691 6.117 -3.748 1 89.19 94 ASP B N 1
ATOM 2192 C CA . ASP B 1 94 ? -7 5.574 -4.105 1 89.19 94 ASP B CA 1
ATOM 2193 C C . ASP B 1 94 ? -7.816 5.246 -2.855 1 89.19 94 ASP B C 1
ATOM 2195 O O . ASP B 1 94 ? -9.047 5.32 -2.875 1 89.19 94 ASP B O 1
ATOM 2199 N N . SER B 1 95 ? -7.238 4.867 -1.79 1 87.56 95 SER B N 1
ATOM 2200 C CA . SER B 1 95 ? -7.891 4.488 -0.54 1 87.56 95 SER B CA 1
ATOM 2201 C C . SER B 1 95 ? -8.703 5.648 0.03 1 87.56 95 SER B C 1
ATOM 2203 O O . SER B 1 95 ? -9.68 5.434 0.749 1 87.56 95 SER B O 1
ATOM 2205 N N . ILE B 1 96 ? -8.297 6.836 -0.179 1 75.62 96 ILE B N 1
ATOM 2206 C CA . ILE B 1 96 ? -9.07 7.98 0.289 1 75.62 96 ILE B CA 1
ATOM 2207 C C . ILE B 1 96 ? -9.477 8.852 -0.899 1 75.62 96 ILE B C 1
ATOM 2209 O O . ILE B 1 96 ? -9.859 10.008 -0.725 1 75.62 96 ILE B O 1
ATOM 2213 N N . ASN B 1 97 ? -9.359 8.375 -1.996 1 69.31 97 ASN B N 1
ATOM 2214 C CA . ASN B 1 97 ? -9.703 9.086 -3.221 1 69.31 97 ASN B CA 1
ATOM 2215 C C . ASN B 1 97 ? -9.047 10.461 -3.271 1 69.31 97 ASN B C 1
ATOM 2217 O O . ASN B 1 97 ? -9.719 11.461 -3.559 1 69.31 97 ASN B O 1
ATOM 2221 N N . THR B 1 98 ? -7.918 10.461 -2.799 1 70.12 98 THR B N 1
ATOM 2222 C CA . THR B 1 98 ? -7.207 11.734 -2.752 1 70.12 98 THR B CA 1
ATOM 2223 C C . THR B 1 98 ? -6.207 11.836 -3.898 1 70.12 98 THR B C 1
ATOM 2225 O O . THR B 1 98 ? -5.516 10.867 -4.215 1 70.12 98 THR B O 1
ATOM 2228 N N . LEU B 1 99 ? -6.414 12.922 -4.57 1 66.75 99 LEU B N 1
ATOM 2229 C CA . LEU B 1 99 ? -5.391 13.445 -5.469 1 66.75 99 LEU B CA 1
ATOM 2230 C C . LEU B 1 99 ? -5.16 14.93 -5.219 1 66.75 99 LEU B C 1
ATOM 2232 O O . LEU B 1 99 ? -6.098 15.727 -5.301 1 66.75 99 LEU B O 1
ATOM 2236 N N . GLY B 1 100 ? -3.885 15.188 -4.82 1 81.19 100 GLY B N 1
ATOM 2237 C CA . GLY B 1 100 ? -3.777 16.641 -4.703 1 81.19 100 GLY B CA 1
ATOM 2238 C C . GLY B 1 100 ? -2.344 17.125 -4.672 1 81.19 100 GLY B C 1
ATOM 2239 O O . GLY B 1 100 ? -1.445 16.406 -4.223 1 81.19 100 GLY B O 1
ATOM 2240 N N . ASN B 1 101 ? -2.221 18.297 -5.133 1 90.62 101 ASN B N 1
ATOM 2241 C CA . ASN B 1 101 ? -0.966 19.016 -4.961 1 90.62 101 ASN B CA 1
ATOM 2242 C C . ASN B 1 101 ? -0.842 19.609 -3.557 1 90.62 101 ASN B C 1
ATOM 2244 O O . ASN B 1 101 ? -1.731 19.422 -2.725 1 90.62 101 ASN B O 1
ATOM 2248 N N . ARG B 1 102 ? 0.263 20.234 -3.328 1 93.44 102 ARG B N 1
ATOM 2249 C CA . ARG B 1 102 ? 0.624 20.672 -1.983 1 93.44 102 ARG B CA 1
ATOM 2250 C C . ARG B 1 102 ? -0.431 21.609 -1.412 1 93.44 102 ARG B C 1
ATOM 2252 O O . ARG B 1 102 ? -0.926 21.391 -0.304 1 93.44 102 ARG B O 1
ATOM 2259 N N . PRO B 1 103 ? -0.93 22.656 -2.062 1 92 103 PRO B N 1
ATOM 2260 C CA . PRO B 1 103 ? -1.956 23.531 -1.487 1 92 103 PRO B CA 1
ATOM 2261 C C . PRO B 1 103 ? -3.252 22.797 -1.167 1 92 103 PRO B C 1
ATOM 2263 O O . PRO B 1 103 ? -3.852 23.016 -0.114 1 92 103 PRO B O 1
ATOM 2266 N N . ALA B 1 104 ? -3.633 21.953 -2.055 1 90.5 104 ALA B N 1
ATOM 2267 C CA . ALA B 1 104 ? -4.852 21.188 -1.825 1 90.5 104 ALA B CA 1
ATOM 2268 C C . ALA B 1 104 ? -4.695 20.266 -0.625 1 90.5 104 ALA B C 1
ATOM 2270 O O . ALA B 1 104 ? -5.625 20.109 0.172 1 90.5 104 ALA B O 1
ATOM 2271 N N . PHE B 1 105 ? -3.582 19.719 -0.553 1 92.75 105 PHE B N 1
ATOM 2272 C CA . PHE B 1 105 ? -3.287 18.828 0.567 1 92.75 105 PHE B CA 1
ATOM 2273 C C . PHE B 1 105 ? -3.355 19.578 1.888 1 92.75 105 PHE B C 1
ATOM 2275 O O . PHE B 1 105 ? -4.062 19.172 2.811 1 92.75 105 PHE B O 1
ATOM 2282 N N . ILE B 1 106 ? -2.674 20.672 1.927 1 92.38 106 ILE B N 1
ATOM 2283 C CA . ILE B 1 106 ? -2.631 21.469 3.148 1 92.38 106 ILE B CA 1
ATOM 2284 C C . ILE B 1 106 ? -4.039 21.938 3.508 1 92.38 106 ILE B C 1
ATOM 2286 O O . ILE B 1 106 ? -4.461 21.828 4.66 1 92.38 106 ILE B O 1
ATOM 2290 N N . ALA B 1 107 ? -4.832 22.297 2.594 1 89.94 107 ALA B N 1
ATOM 2291 C CA . ALA B 1 107 ? -6.168 22.844 2.82 1 89.94 107 ALA B CA 1
ATOM 2292 C C . ALA B 1 107 ? -7.125 21.781 3.33 1 89.94 107 ALA B C 1
ATOM 2294 O O . ALA B 1 107 ? -8.062 22.078 4.074 1 89.94 107 ALA B O 1
ATOM 2295 N N . SER B 1 108 ? -6.871 20.547 2.938 1 89.31 108 SER B N 1
ATOM 2296 C CA . SER B 1 108 ? -7.793 19.469 3.264 1 89.31 108 SER B CA 1
ATOM 2297 C C . SER B 1 108 ? -7.559 18.953 4.676 1 89.31 108 SER B C 1
ATOM 2299 O O . SER B 1 108 ? -8.383 18.203 5.215 1 89.31 108 SER B O 1
ATOM 2301 N N . GLN B 1 109 ? -6.527 19.375 5.328 1 90.81 109 GLN B N 1
ATOM 2302 C CA . GLN B 1 109 ? -6.074 18.703 6.539 1 90.81 109 GLN B CA 1
ATOM 2303 C C . GLN B 1 109 ? -7.012 19 7.711 1 90.81 109 GLN B C 1
ATOM 2305 O O . GLN B 1 109 ? -7.129 18.188 8.633 1 90.81 109 GLN B O 1
ATOM 2310 N N . SER B 1 110 ? -7.727 20.094 7.645 1 86.62 110 SER B N 1
ATOM 2311 C CA . SER B 1 110 ? -8.609 20.453 8.75 1 86.62 110 SER B CA 1
ATOM 2312 C C . SER B 1 110 ? -9.812 19.516 8.82 1 86.62 110 SER B C 1
ATOM 2314 O O . SER B 1 110 ? -10.445 19.391 9.875 1 86.62 110 SER B O 1
ATOM 2316 N N . VAL B 1 111 ? -10.086 18.797 7.738 1 84.5 111 VAL B N 1
ATOM 2317 C CA . VAL B 1 111 ? -11.258 17.938 7.742 1 84.5 111 VAL B CA 1
ATOM 2318 C C . VAL B 1 111 ? -10.812 16.469 7.598 1 84.5 111 VAL B C 1
ATOM 2320 O O . VAL B 1 111 ? -11.648 15.578 7.492 1 84.5 111 VAL B O 1
ATOM 2323 N N . THR B 1 112 ? -9.547 16.234 7.508 1 87.88 112 THR B N 1
ATOM 2324 C CA . THR B 1 112 ? -9.023 14.883 7.41 1 87.88 112 THR B CA 1
ATOM 2325 C C . THR B 1 112 ? -9.07 14.18 8.766 1 87.88 112 THR B C 1
ATOM 2327 O O . THR B 1 112 ? -8.555 14.703 9.758 1 87.88 112 THR B O 1
ATOM 2330 N N . PRO B 1 113 ? -9.734 12.992 8.844 1 88.81 113 PRO B N 1
ATOM 2331 C CA . PRO B 1 113 ? -9.695 12.258 10.109 1 88.81 113 PRO B CA 1
ATOM 2332 C C . PRO B 1 113 ? -8.281 11.883 10.539 1 88.81 113 PRO B C 1
ATOM 2334 O O . PRO B 1 113 ? -7.484 11.43 9.711 1 88.81 113 PRO B O 1
ATOM 2337 N N . PRO B 1 114 ? -7.98 12.102 11.789 1 92.75 114 PRO B N 1
ATOM 2338 C CA . PRO B 1 114 ? -6.648 11.727 12.266 1 92.75 114 PRO B CA 1
ATOM 2339 C C . PRO B 1 114 ? -6.461 10.211 12.352 1 92.75 114 PRO B C 1
ATOM 2341 O O . PRO B 1 114 ? -7.438 9.477 12.492 1 92.75 114 PRO B O 1
ATOM 2344 N N . LEU B 1 115 ? -5.223 9.773 12.211 1 94.88 115 LEU B N 1
ATOM 2345 C CA . LEU B 1 115 ? -4.754 8.461 12.648 1 94.88 115 LEU B CA 1
ATOM 2346 C C . LEU B 1 115 ? -4.039 8.555 13.992 1 94.88 115 LEU B C 1
ATOM 2348 O O . LEU B 1 115 ? -2.832 8.797 14.039 1 94.88 115 LEU B O 1
ATOM 2352 N N . PRO B 1 116 ? -4.715 8.336 15.031 1 93 116 PRO B N 1
ATOM 2353 C CA . PRO B 1 116 ? -4.227 8.75 16.359 1 93 116 PRO B CA 1
ATOM 2354 C C . PRO B 1 116 ? -2.895 8.094 16.719 1 93 116 PRO B C 1
ATOM 2356 O O . PRO B 1 116 ? -2.035 8.734 17.328 1 93 116 PRO B O 1
ATOM 2359 N N . ASP B 1 117 ? -2.744 6.84 16.391 1 96.75 117 ASP B N 1
ATOM 2360 C CA . ASP B 1 117 ? -1.52 6.105 16.688 1 96.75 117 ASP B CA 1
ATOM 2361 C C . ASP B 1 117 ? -1.002 5.367 15.461 1 96.75 117 ASP B C 1
ATOM 2363 O O . ASP B 1 117 ? -1.592 4.371 15.039 1 96.75 117 ASP B O 1
ATOM 2367 N N . VAL B 1 118 ? 0.106 5.891 14.984 1 98.12 118 VAL B N 1
ATOM 2368 C CA . VAL B 1 118 ? 0.713 5.285 13.805 1 98.12 118 VAL B CA 1
ATOM 2369 C C . VAL B 1 118 ? 2.047 4.641 14.18 1 98.12 118 VAL B C 1
ATOM 2371 O O . VAL B 1 118 ? 2.955 5.32 14.664 1 98.12 118 VAL B O 1
ATOM 2374 N N . GLU B 1 119 ? 2.143 3.381 13.953 1 98 119 GLU B N 1
ATOM 2375 C CA . GLU B 1 119 ? 3.369 2.625 14.195 1 98 119 GLU B CA 1
ATOM 2376 C C . GLU B 1 119 ? 4.043 2.24 12.875 1 98 119 GLU B C 1
ATOM 2378 O O . GLU B 1 119 ? 3.391 1.722 11.969 1 98 119 GLU B O 1
ATOM 2383 N N . THR B 1 120 ? 5.316 2.547 12.812 1 98.06 120 THR B N 1
ATOM 2384 C CA . THR B 1 120 ? 6.098 2.055 11.688 1 98.06 120 THR B CA 1
ATOM 2385 C C . THR B 1 120 ? 6.398 0.567 11.844 1 98.06 120 THR B C 1
ATOM 2387 O O . THR B 1 120 ? 6.961 0.147 12.859 1 98.06 120 THR B O 1
ATOM 2390 N N . LEU B 1 121 ? 6.059 -0.223 10.859 1 97.12 121 LEU B N 1
ATOM 2391 C CA . LEU B 1 121 ? 6.305 -1.66 10.906 1 97.12 121 LEU B CA 1
ATOM 2392 C C . LEU B 1 121 ? 7.609 -2.008 10.188 1 97.12 121 LEU B C 1
ATOM 2394 O O . LEU B 1 121 ? 8.391 -2.83 10.672 1 97.12 121 LEU B O 1
ATOM 2398 N N . SER B 1 122 ? 7.852 -1.427 9.039 1 95.94 122 SER B N 1
ATOM 2399 C CA . SER B 1 122 ? 9.086 -1.625 8.289 1 95.94 122 SER B CA 1
ATOM 2400 C C . SER B 1 122 ? 9.281 -0.523 7.254 1 95.94 122 SER B C 1
ATOM 2402 O O . SER B 1 122 ? 8.328 0.138 6.852 1 95.94 122 SER B O 1
ATOM 2404 N N . THR B 1 123 ? 10.531 -0.292 6.898 1 98.19 123 THR B N 1
ATOM 2405 C CA . THR B 1 123 ? 10.898 0.618 5.816 1 98.19 123 THR B CA 1
ATOM 2406 C C . THR B 1 123 ? 12.039 0.037 4.984 1 98.19 123 THR B C 1
ATOM 2408 O O . THR B 1 123 ? 12.82 -0.778 5.48 1 98.19 123 THR B O 1
ATOM 2411 N N . PHE B 1 124 ? 12.117 0.364 3.768 1 96.5 124 PHE B N 1
ATOM 2412 C CA . PHE B 1 124 ? 13.328 0.257 2.969 1 96.5 124 PHE B CA 1
ATOM 2413 C C . PHE B 1 124 ? 13.422 1.402 1.968 1 96.5 124 PHE B C 1
ATOM 2415 O O . PHE B 1 124 ? 12.438 2.109 1.733 1 96.5 124 PHE B O 1
ATOM 2422 N N . HIS B 1 125 ? 14.555 1.608 1.52 1 97.62 125 HIS B N 1
ATOM 2423 C CA . HIS B 1 125 ? 14.758 2.744 0.626 1 97.62 125 HIS B CA 1
ATOM 2424 C C . HIS B 1 125 ? 15.891 2.477 -0.356 1 97.62 125 HIS B C 1
ATOM 2426 O O . HIS B 1 125 ? 16.703 1.571 -0.145 1 97.62 125 HIS B O 1
ATOM 2432 N N . ASN B 1 126 ? 15.867 3.141 -1.446 1 95.69 126 ASN B N 1
ATOM 2433 C CA . ASN B 1 126 ? 17.031 3.303 -2.301 1 95.69 126 ASN B CA 1
ATOM 2434 C C . ASN B 1 126 ? 17.578 4.73 -2.25 1 95.69 126 ASN B C 1
ATOM 2436 O O . ASN B 1 126 ? 17.531 5.379 -1.203 1 95.69 126 ASN B O 1
ATOM 2440 N N . CYS B 1 127 ? 18.125 5.164 -3.322 1 94.62 127 CYS B N 1
ATOM 2441 C CA . CYS B 1 127 ? 18.812 6.453 -3.25 1 94.62 127 CYS B CA 1
ATOM 2442 C C . CYS B 1 127 ? 17.812 7.582 -3.01 1 94.62 127 CYS B C 1
ATOM 2444 O O . CYS B 1 127 ? 18.141 8.562 -2.334 1 94.62 127 CYS B O 1
ATOM 2446 N N . ASP B 1 128 ? 16.594 7.496 -3.594 1 97.5 128 ASP B N 1
ATOM 2447 C CA . ASP B 1 128 ? 15.711 8.656 -3.488 1 97.5 128 ASP B CA 1
ATOM 2448 C C . ASP B 1 128 ? 14.258 8.234 -3.264 1 97.5 128 ASP B C 1
ATOM 2450 O O . ASP B 1 128 ? 13.344 9.047 -3.402 1 97.5 128 ASP B O 1
ATOM 2454 N N . GLN B 1 129 ? 14.039 6.965 -2.984 1 98.5 129 GLN B N 1
ATOM 2455 C CA . GLN B 1 129 ? 12.68 6.512 -2.715 1 98.5 129 GLN B CA 1
ATOM 2456 C C . GLN B 1 129 ? 12.617 5.703 -1.423 1 98.5 129 GLN B C 1
ATOM 2458 O O . GLN B 1 129 ? 13.57 5.012 -1.068 1 98.5 129 GLN B O 1
ATOM 2463 N N . ILE B 1 130 ? 11.461 5.797 -0.745 1 98.62 130 ILE B N 1
ATOM 2464 C CA . ILE B 1 130 ? 11.203 5.117 0.52 1 98.62 130 ILE B CA 1
ATOM 2465 C C . ILE B 1 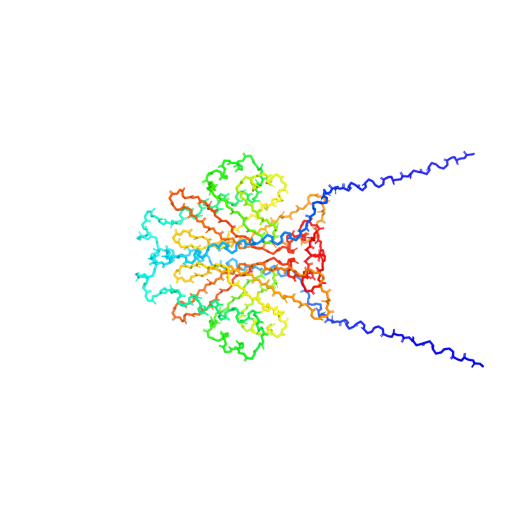130 ? 9.898 4.324 0.424 1 98.62 130 ILE B C 1
ATOM 2467 O O . ILE B 1 130 ? 8.906 4.816 -0.116 1 98.62 130 ILE B O 1
ATOM 2471 N N . SER B 1 131 ? 9.953 3.141 0.852 1 98.81 131 SER B N 1
ATOM 2472 C CA . SER B 1 131 ? 8.742 2.383 1.17 1 98.81 131 SER B CA 1
ATOM 2473 C C . SER B 1 131 ? 8.531 2.289 2.676 1 98.81 131 SER B C 1
ATOM 2475 O O . SER B 1 131 ? 9.477 2.051 3.43 1 98.81 131 SER B O 1
ATOM 2477 N N . TRP B 1 132 ? 7.297 2.477 3.105 1 98.81 132 TRP B N 1
ATOM 2478 C CA . TRP B 1 132 ? 6.945 2.537 4.52 1 98.81 132 TRP B CA 1
ATOM 2479 C C . TRP B 1 132 ? 5.668 1.751 4.801 1 98.81 132 TRP B C 1
ATOM 2481 O O . TRP B 1 132 ? 4.613 2.055 4.242 1 98.81 132 TRP B O 1
ATOM 2491 N N . ARG B 1 133 ? 5.793 0.698 5.621 1 98.5 133 ARG B N 1
ATOM 2492 C CA . ARG B 1 133 ? 4.652 -0.043 6.148 1 98.5 133 ARG B CA 1
ATOM 2493 C C . ARG B 1 133 ? 4.266 0.46 7.535 1 98.5 133 ARG B C 1
ATOM 2495 O O . ARG B 1 133 ? 5.125 0.652 8.391 1 98.5 133 ARG B O 1
ATOM 2502 N N . TRP B 1 134 ? 2.982 0.622 7.66 1 97.94 134 TRP B N 1
ATOM 2503 C CA . TRP B 1 134 ? 2.539 1.204 8.922 1 97.94 134 TRP B CA 1
ATOM 2504 C C . TRP B 1 134 ? 1.262 0.531 9.414 1 97.94 134 TRP B C 1
ATOM 2506 O O . TRP B 1 134 ? 0.562 -0.126 8.641 1 97.94 134 TRP B O 1
ATOM 2516 N N . ASN B 1 135 ? 1.058 0.643 10.719 1 96.75 135 ASN B N 1
ATOM 2517 C CA . ASN B 1 135 ? -0.15 0.232 11.422 1 96.75 135 ASN B CA 1
ATOM 2518 C C . ASN B 1 135 ? -0.766 1.393 12.203 1 96.75 135 ASN B C 1
ATOM 2520 O O . ASN B 1 135 ? -0.075 2.074 12.961 1 96.75 135 ASN B O 1
ATOM 2524 N N . ALA B 1 136 ? -2.031 1.659 11.922 1 96.94 136 ALA B N 1
ATOM 2525 C CA . ALA B 1 136 ? -2.736 2.697 12.664 1 96.94 136 ALA B CA 1
ATOM 2526 C C . ALA B 1 136 ? -3.824 2.094 13.547 1 96.94 136 ALA B C 1
ATOM 2528 O O . ALA B 1 136 ? -4.531 1.174 13.133 1 96.94 136 ALA B O 1
ATOM 2529 N N . THR B 1 137 ? -3.904 2.639 14.766 1 95.62 137 THR B N 1
ATOM 2530 C CA . THR B 1 137 ? -4.941 2.24 15.711 1 95.62 137 THR B CA 1
ATOM 2531 C C . THR B 1 137 ? -5.613 3.465 16.328 1 95.62 137 THR B C 1
ATOM 2533 O O . THR B 1 137 ? -5.137 4.59 16.156 1 95.62 137 THR B O 1
ATOM 2536 N N . GLY B 1 138 ? -6.762 3.24 16.922 1 93.81 138 GLY B N 1
ATOM 2537 C CA . GLY B 1 138 ? -7.453 4.289 17.656 1 93.81 138 GLY B CA 1
ATOM 2538 C C . GLY B 1 138 ? -8.336 5.152 16.766 1 93.81 138 GLY B C 1
ATOM 2539 O O . GLY B 1 138 ? -8.867 6.168 17.219 1 93.81 138 GLY B O 1
ATOM 2540 N N . ILE B 1 139 ? -8.445 4.828 15.531 1 92.38 139 ILE B N 1
ATOM 2541 C CA . ILE B 1 139 ? -9.297 5.57 14.609 1 92.38 139 ILE B CA 1
ATOM 2542 C C . ILE B 1 139 ? -10.75 5.5 15.078 1 92.38 139 ILE B C 1
ATOM 2544 O O . ILE B 1 139 ? -11.242 4.426 15.422 1 92.38 139 ILE B O 1
ATOM 2548 N N . GLN B 1 140 ? -11.336 6.691 15.141 1 87.56 140 GLN B N 1
ATOM 2549 C CA . GLN B 1 140 ? -12.719 6.75 15.609 1 87.56 140 GLN B CA 1
ATOM 2550 C C . GLN B 1 140 ? -13.43 7.98 15.055 1 87.56 140 GLN B C 1
ATOM 2552 O O . GLN B 1 140 ? -12.789 8.969 14.688 1 87.56 140 GLN B O 1
ATOM 2557 N N . ASN B 1 141 ? -14.656 7.836 14.875 1 85.31 141 ASN B N 1
ATOM 2558 C CA . ASN B 1 141 ? -15.586 8.945 14.695 1 85.31 141 ASN B CA 1
ATOM 2559 C C . ASN B 1 141 ? -16.25 9.336 16.016 1 85.31 141 ASN B C 1
ATOM 2561 O O . ASN B 1 141 ? -16.953 8.531 16.625 1 85.31 141 ASN B O 1
ATOM 2565 N N . PRO B 1 142 ? -15.953 10.539 16.391 1 83.94 142 PRO B N 1
ATOM 2566 C CA . PRO B 1 142 ? -16.484 10.93 17.688 1 83.94 142 PRO B CA 1
ATOM 2567 C C . PRO B 1 142 ? -18.016 10.914 17.734 1 83.94 142 PRO B C 1
ATOM 2569 O O . PRO B 1 142 ? -18.609 10.859 18.812 1 83.94 142 PRO B O 1
ATOM 2572 N N . GLN B 1 143 ? -18.641 10.906 16.594 1 87.19 143 GLN B N 1
ATOM 2573 C CA . GLN B 1 143 ? -20.094 11 16.531 1 87.19 143 GLN B CA 1
ATOM 2574 C C . GLN B 1 143 ? -20.734 9.617 16.516 1 87.19 143 GLN B C 1
ATOM 2576 O O . GLN B 1 143 ? -21.953 9.492 16.688 1 87.19 143 GLN B O 1
ATOM 2581 N N . VAL B 1 144 ? -19.953 8.617 16.234 1 86.5 144 VAL B N 1
ATOM 2582 C CA . VAL B 1 144 ? -20.484 7.27 16.094 1 86.5 144 VAL B CA 1
ATOM 2583 C C . VAL B 1 144 ? -19.641 6.293 16.922 1 86.5 144 VAL B C 1
ATOM 2585 O O . VAL B 1 144 ? -18.422 6.223 16.75 1 86.5 144 VAL B O 1
ATOM 2588 N N . LYS B 1 145 ? -20.297 5.578 17.828 1 85.69 145 LYS B N 1
ATOM 2589 C CA . LYS B 1 145 ? -19.578 4.535 18.562 1 85.69 145 LYS B CA 1
ATOM 2590 C C . LYS B 1 145 ? -19.422 3.279 17.719 1 85.69 145 LYS B C 1
ATOM 2592 O O . LYS B 1 145 ? -20.406 2.717 17.234 1 85.69 145 LYS B O 1
ATOM 2597 N N . VAL B 1 146 ? -18.234 2.932 17.438 1 87 146 VAL B N 1
ATOM 2598 C CA . VAL B 1 146 ? -17.938 1.725 16.672 1 87 146 VAL B CA 1
ATOM 2599 C C . VAL B 1 146 ? -17.531 0.597 17.625 1 87 146 VAL B C 1
ATOM 2601 O O . VAL B 1 146 ? -16.656 0.771 18.453 1 87 146 VAL B O 1
ATOM 2604 N N . SER B 1 147 ? -18.297 -0.547 17.438 1 84.31 147 SER B N 1
ATOM 2605 C CA . SER B 1 147 ? -17.953 -1.738 18.203 1 84.31 147 SER B CA 1
ATOM 2606 C C . SER B 1 147 ? -16.797 -2.494 17.562 1 84.31 147 SER B C 1
ATOM 2608 O O . SER B 1 147 ? -16.734 -2.596 16.328 1 84.31 147 SER B O 1
ATOM 2610 N N . ASN B 1 148 ? -15.703 -2.795 18.219 1 86.75 148 ASN B N 1
ATOM 2611 C CA . ASN B 1 148 ? -14.578 -3.627 17.797 1 86.75 148 ASN B CA 1
ATOM 2612 C C . ASN B 1 148 ? -13.711 -2.916 16.766 1 86.75 148 ASN B C 1
ATOM 2614 O O . ASN B 1 148 ? -13.555 -3.404 15.641 1 86.75 148 ASN B O 1
ATOM 2618 N N . PRO B 1 149 ? -13.328 -1.717 16.984 1 89.69 149 PRO B N 1
ATOM 2619 C CA . PRO B 1 149 ? -12.422 -1.056 16.047 1 89.69 149 PRO B CA 1
ATOM 2620 C C . PRO B 1 149 ? -11.273 -1.957 15.594 1 89.69 149 PRO B C 1
ATOM 2622 O O . PRO B 1 149 ? -10.867 -2.861 16.328 1 89.69 149 PRO B O 1
ATOM 2625 N N . MET B 1 150 ? -10.852 -1.759 14.367 1 90.25 150 MET B N 1
ATOM 2626 C CA . MET B 1 150 ? -9.805 -2.578 13.773 1 90.25 150 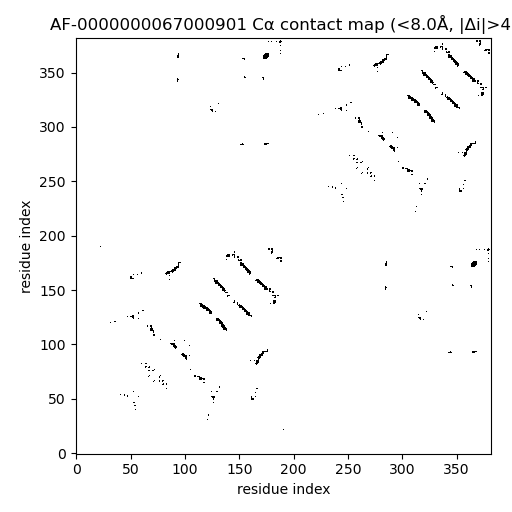MET B CA 1
ATOM 2627 C C . MET B 1 150 ? -8.562 -1.743 13.484 1 90.25 150 MET B C 1
ATOM 2629 O O . MET B 1 150 ? -8.664 -0.561 13.156 1 90.25 150 MET B O 1
ATOM 2633 N N . PRO B 1 151 ? -7.441 -2.41 13.648 1 93.5 151 PRO B N 1
ATOM 2634 C CA . PRO B 1 151 ? -6.273 -1.732 13.086 1 93.5 151 PRO B CA 1
ATOM 2635 C C . PRO B 1 151 ? -6.367 -1.552 11.57 1 93.5 151 PRO B C 1
ATOM 2637 O O . PRO B 1 151 ? -7.066 -2.312 10.898 1 93.5 151 PRO B O 1
ATOM 2640 N N . VAL B 1 152 ? -5.797 -0.511 11.164 1 94.06 152 VAL B N 1
ATOM 2641 C CA . VAL B 1 152 ? -5.691 -0.249 9.727 1 94.06 152 VAL B CA 1
ATOM 2642 C C . VAL B 1 152 ? -4.227 -0.307 9.297 1 94.06 152 VAL B C 1
ATOM 2644 O O . VAL B 1 152 ? -3.398 0.464 9.789 1 94.06 152 VAL B O 1
ATOM 2647 N N . LEU B 1 153 ? -3.881 -1.253 8.477 1 95.81 153 LEU B N 1
ATOM 2648 C CA . LEU B 1 153 ? -2.523 -1.368 7.957 1 95.81 153 LEU B CA 1
ATOM 2649 C C . LEU B 1 153 ? -2.412 -0.719 6.582 1 95.81 153 LEU B C 1
ATOM 2651 O O . LEU B 1 153 ? -3.357 -0.768 5.789 1 95.81 153 LEU B O 1
ATOM 2655 N N . GLY B 1 154 ? -1.298 -0.116 6.32 1 97.31 154 GLY B N 1
ATOM 2656 C CA . GLY B 1 154 ? -1.106 0.562 5.047 1 97.31 154 GLY B CA 1
ATOM 2657 C C . GLY B 1 154 ? 0.333 0.535 4.566 1 97.31 154 GLY B C 1
ATOM 2658 O O . GLY B 1 154 ? 1.231 0.132 5.309 1 97.31 154 GLY B O 1
ATOM 2659 N N . LEU B 1 155 ? 0.507 0.813 3.328 1 98.44 155 LEU B N 1
ATOM 2660 C CA . LEU B 1 155 ? 1.778 1.039 2.65 1 98.44 155 LEU B CA 1
ATOM 2661 C C . LEU B 1 155 ? 1.832 2.439 2.047 1 98.44 155 LEU B C 1
ATOM 2663 O O . LEU B 1 155 ? 0.846 2.91 1.476 1 98.44 155 LEU B O 1
ATOM 2667 N N . ILE B 1 156 ? 2.922 3.076 2.215 1 98.44 156 ILE B N 1
ATOM 2668 C CA . ILE B 1 156 ? 3.197 4.371 1.602 1 98.44 156 ILE B CA 1
ATOM 2669 C C . ILE B 1 156 ? 4.559 4.332 0.91 1 98.44 156 ILE B C 1
ATOM 2671 O O . ILE B 1 156 ? 5.504 3.729 1.419 1 98.44 156 ILE B O 1
ATOM 2675 N N . THR B 1 157 ? 4.652 4.973 -0.208 1 98.69 157 THR B N 1
ATOM 2676 C CA . THR B 1 157 ? 5.945 5.219 -0.831 1 98.69 157 THR B CA 1
ATOM 2677 C C . THR B 1 157 ? 6.195 6.719 -0.977 1 98.69 157 THR B C 1
ATOM 2679 O O . THR B 1 157 ? 5.27 7.484 -1.242 1 98.69 157 THR B O 1
ATOM 2682 N N . PHE B 1 158 ? 7.469 7.078 -0.796 1 98.69 158 PHE B N 1
ATOM 2683 C CA . PHE B 1 158 ? 7.926 8.438 -1.042 1 98.69 158 PHE B CA 1
ATOM 2684 C C . PHE B 1 158 ? 8.883 8.484 -2.229 1 98.69 158 PHE B C 1
ATOM 2686 O O . PHE B 1 158 ? 9.758 7.625 -2.361 1 98.69 158 PHE B O 1
ATOM 2693 N N . SER B 1 159 ? 8.68 9.453 -3.08 1 98.44 159 SER B N 1
ATOM 2694 C CA . SER B 1 159 ? 9.781 10 -3.859 1 98.44 159 SER B CA 1
ATOM 2695 C C . SER B 1 159 ? 10.359 11.25 -3.201 1 98.44 159 SER B C 1
ATOM 2697 O O . SER B 1 159 ? 9.609 12.125 -2.762 1 98.44 159 SER B O 1
ATOM 2699 N N . VAL B 1 160 ? 11.711 11.312 -3.17 1 98.31 160 VAL B N 1
ATOM 2700 C CA . VAL B 1 160 ? 12.344 12.336 -2.342 1 98.31 160 VAL B CA 1
ATOM 2701 C C . VAL B 1 160 ? 13.289 13.18 -3.191 1 98.31 160 VAL B C 1
ATOM 2703 O O . VAL B 1 160 ? 14.062 12.641 -3.992 1 98.31 160 VAL B O 1
ATOM 2706 N N . ASP B 1 161 ? 13.148 14.445 -3.064 1 97.5 161 ASP B N 1
ATOM 2707 C CA . ASP B 1 161 ? 14.211 15.344 -3.504 1 97.5 161 ASP B CA 1
ATOM 2708 C C . ASP B 1 161 ? 15.438 15.234 -2.598 1 97.5 161 ASP B C 1
ATOM 2710 O O . ASP B 1 161 ? 15.445 15.773 -1.487 1 97.5 161 ASP B O 1
ATOM 2714 N N . VAL B 1 162 ? 16.438 14.602 -3.061 1 95.69 162 VAL B N 1
ATOM 2715 C CA . VAL B 1 162 ? 17.562 14.25 -2.188 1 95.69 162 VAL B CA 1
ATOM 2716 C C . VAL B 1 162 ? 18.422 15.484 -1.933 1 95.69 162 VAL B C 1
ATOM 2718 O O . VAL B 1 162 ? 19.203 15.516 -0.978 1 95.69 162 VAL B O 1
ATOM 2721 N N . GLU B 1 163 ? 18.344 16.438 -2.715 1 94.69 163 GLU B N 1
ATOM 2722 C CA . GLU B 1 163 ? 19.078 17.672 -2.48 1 94.69 163 GLU B CA 1
ATOM 2723 C C . GLU B 1 163 ? 18.5 18.453 -1.299 1 94.69 163 GLU B C 1
ATOM 2725 O O . GLU B 1 163 ? 19.234 18.922 -0.435 1 94.69 163 GLU B O 1
ATOM 2730 N N . GLN B 1 164 ? 17.219 18.5 -1.263 1 96.44 164 GLN B N 1
ATOM 2731 C CA . GLN B 1 164 ? 16.547 19.266 -0.21 1 96.44 164 GLN B CA 1
ATOM 2732 C C . GLN B 1 164 ? 16.156 18.359 0.955 1 96.44 164 GLN B C 1
ATOM 2734 O O . GLN B 1 164 ? 15.789 18.844 2.027 1 96.44 164 GLN B O 1
ATOM 2739 N N . LYS B 1 165 ? 16.156 17.078 0.704 1 97.31 165 LYS B N 1
ATOM 2740 C CA . LYS B 1 165 ? 15.719 16.078 1.67 1 97.31 165 LYS B CA 1
ATOM 2741 C C . LYS B 1 165 ? 14.25 16.281 2.037 1 97.31 165 LYS B C 1
ATOM 2743 O O . LYS B 1 165 ? 13.891 16.234 3.215 1 97.31 165 LYS B O 1
ATOM 2748 N N . LYS B 1 166 ? 13.461 16.469 0.993 1 98.69 166 LYS B N 1
ATOM 2749 C CA . LYS B 1 166 ? 12.023 16.672 1.153 1 98.69 166 LYS B CA 1
ATOM 2750 C C . LYS B 1 166 ? 11.234 15.727 0.244 1 98.69 166 LYS B C 1
ATOM 2752 O O . LYS B 1 166 ? 11.719 15.344 -0.824 1 98.69 166 LYS B O 1
ATOM 2757 N N . ILE B 1 167 ? 10.07 15.438 0.637 1 98.75 167 ILE B N 1
ATOM 2758 C CA . ILE B 1 167 ? 9.203 14.531 -0.107 1 98.75 167 ILE B CA 1
ATOM 2759 C C . ILE B 1 167 ? 8.578 15.273 -1.289 1 98.75 167 ILE B C 1
ATOM 2761 O O . ILE B 1 167 ? 7.949 16.312 -1.113 1 98.75 167 ILE B O 1
ATOM 2765 N N . ASP B 1 168 ? 8.703 14.664 -2.482 1 98.44 168 ASP B N 1
ATOM 2766 C CA . ASP B 1 168 ? 8.078 15.188 -3.691 1 98.44 168 ASP B CA 1
ATOM 2767 C C . ASP B 1 168 ? 6.723 14.523 -3.939 1 98.44 168 ASP B C 1
ATOM 2769 O O . ASP B 1 168 ? 5.781 15.18 -4.391 1 98.44 168 ASP B O 1
ATOM 2773 N N . THR B 1 169 ? 6.691 13.227 -3.695 1 97.88 169 THR B N 1
ATOM 2774 C CA . THR B 1 169 ? 5.492 12.469 -4.043 1 97.88 169 THR B CA 1
ATOM 2775 C C . THR B 1 169 ? 5.191 11.406 -2.99 1 97.88 169 THR B C 1
ATOM 2777 O O . THR B 1 169 ? 6.102 10.734 -2.506 1 97.88 169 THR B O 1
ATOM 2780 N N . VAL B 1 170 ? 3.914 11.266 -2.68 1 97.81 170 VAL B N 1
ATOM 2781 C CA . VAL B 1 170 ? 3.42 10.203 -1.807 1 97.81 170 VAL B CA 1
ATOM 2782 C C . VAL B 1 170 ? 2.379 9.367 -2.547 1 97.81 170 VAL B C 1
ATOM 2784 O O . VAL B 1 170 ? 1.443 9.914 -3.139 1 97.81 170 VAL B O 1
ATOM 2787 N N . TYR B 1 171 ? 2.605 8.094 -2.572 1 97.19 171 TYR B N 1
ATOM 2788 C CA . TYR B 1 171 ? 1.548 7.137 -2.879 1 97.19 171 TYR B CA 1
ATOM 2789 C C . TYR B 1 171 ? 1.159 6.34 -1.641 1 97.19 171 TYR B C 1
ATOM 2791 O O . TYR B 1 171 ? 2.023 5.797 -0.947 1 97.19 171 TYR B O 1
ATOM 2799 N N . SER B 1 172 ? -0.114 6.281 -1.376 1 96.94 172 SER B N 1
ATOM 2800 C CA . SER B 1 172 ? -0.583 5.625 -0.161 1 96.94 172 SER B CA 1
ATOM 2801 C C . SER B 1 172 ? -1.763 4.703 -0.452 1 96.94 172 SER B C 1
ATOM 2803 O O . SER B 1 172 ? -2.717 5.102 -1.123 1 96.94 172 SER B O 1
ATOM 2805 N N . GLU B 1 173 ? -1.668 3.469 0.051 1 97.12 173 GLU B N 1
ATOM 2806 C CA . GLU B 1 173 ? -2.793 2.541 0.029 1 97.12 173 GLU B CA 1
ATOM 2807 C C . GLU B 1 173 ? -2.92 1.793 1.353 1 97.12 173 GLU B C 1
ATOM 2809 O O . GLU B 1 173 ? -1.912 1.451 1.977 1 97.12 173 GLU B O 1
ATOM 2814 N N . PHE B 1 174 ? -4.133 1.543 1.72 1 95.19 174 PHE B N 1
ATOM 2815 C CA . PHE B 1 174 ? -4.414 0.868 2.98 1 95.19 174 PHE B CA 1
ATOM 2816 C C . PHE B 1 174 ? -5.777 0.185 2.939 1 95.19 174 PHE B C 1
ATOM 2818 O O . PHE B 1 174 ? -6.52 0.329 1.966 1 95.19 174 PHE B O 1
ATOM 2825 N N . ASN B 1 175 ? -6.035 -0.576 3.955 1 93.56 175 ASN B N 1
ATOM 2826 C CA . ASN B 1 175 ? -7.336 -1.225 4.098 1 93.56 175 ASN B CA 1
ATOM 2827 C C . ASN B 1 175 ? -8.445 -0.208 4.352 1 93.56 175 ASN B C 1
ATOM 2829 O O . ASN B 1 175 ? -8.781 0.075 5.5 1 93.56 175 ASN B O 1
ATOM 2833 N N . THR B 1 176 ? -9.031 0.187 3.256 1 92.06 176 THR B N 1
ATOM 2834 C CA . THR B 1 176 ? -10.031 1.246 3.312 1 92.06 176 THR B CA 1
ATOM 2835 C C . THR B 1 176 ? -11.305 0.748 3.982 1 92.06 176 THR B C 1
ATOM 2837 O O . THR B 1 176 ? -12.016 1.519 4.637 1 92.06 176 THR B O 1
ATOM 2840 N N . ALA B 1 177 ? -11.602 -0.489 3.867 1 89.25 177 ALA B N 1
ATOM 2841 C CA . ALA B 1 177 ? -12.797 -1.03 4.508 1 89.25 177 ALA B CA 1
ATOM 2842 C C . ALA B 1 177 ? -12.695 -0.946 6.027 1 89.25 177 ALA B C 1
ATOM 2844 O O . ALA B 1 177 ? -13.648 -0.549 6.699 1 89.25 177 ALA B O 1
ATOM 2845 N N . ALA B 1 178 ? -11.531 -1.307 6.531 1 89.44 178 ALA B N 1
ATOM 2846 C CA . ALA B 1 178 ? -11.305 -1.196 7.973 1 89.44 178 ALA B CA 1
ATOM 2847 C C . ALA B 1 178 ? -11.375 0.258 8.43 1 89.44 178 ALA B C 1
ATOM 2849 O O . ALA B 1 178 ? -11.961 0.558 9.469 1 89.44 178 ALA B O 1
ATOM 2850 N N . PHE B 1 179 ? -10.836 1.106 7.656 1 91.62 179 PHE B N 1
ATOM 2851 C CA . PHE B 1 179 ? -10.844 2.533 7.953 1 91.62 179 PHE B CA 1
ATOM 2852 C C . PHE B 1 179 ? -12.273 3.064 8.016 1 91.62 179 PHE B C 1
ATOM 2854 O O . PHE B 1 179 ? -12.648 3.734 8.977 1 91.62 179 PHE B O 1
ATOM 2861 N N . LEU B 1 180 ? -13.031 2.725 7.027 1 89.44 180 LEU B N 1
ATOM 2862 C CA . LEU B 1 180 ? -14.422 3.174 6.969 1 89.44 180 LEU B CA 1
ATOM 2863 C C . LEU B 1 180 ? -15.234 2.557 8.102 1 89.44 180 LEU B C 1
ATOM 2865 O O . LEU B 1 180 ? -16.094 3.223 8.688 1 89.44 180 LEU B O 1
ATOM 2869 N N . HIS B 1 181 ? -14.977 1.354 8.367 1 88.69 181 HIS B N 1
ATOM 2870 C CA . HIS B 1 181 ? -15.617 0.716 9.516 1 88.69 181 HIS B CA 1
ATOM 2871 C C . HIS B 1 181 ? -15.375 1.508 10.797 1 88.69 181 HIS B C 1
ATOM 2873 O O . HIS B 1 181 ? -16.328 1.819 11.523 1 88.69 181 HIS B O 1
ATOM 2879 N N . ASP B 1 182 ? -14.148 1.853 11.016 1 90.44 182 ASP B N 1
ATOM 2880 C CA . ASP B 1 182 ? -13.773 2.539 12.242 1 90.44 182 ASP B CA 1
ATOM 2881 C C . ASP B 1 182 ? -14.352 3.951 12.289 1 90.44 182 ASP B C 1
ATOM 2883 O O . ASP B 1 182 ? -14.508 4.531 13.367 1 90.44 182 ASP B O 1
ATOM 2887 N N . LEU B 1 183 ? -14.703 4.477 11.102 1 90.25 183 LEU B N 1
ATOM 2888 C CA . LEU B 1 183 ? -15.305 5.805 11.039 1 90.25 183 LEU B CA 1
ATOM 2889 C C . LEU B 1 183 ? -16.828 5.715 11.133 1 90.25 183 LEU B C 1
ATOM 2891 O O . LEU B 1 183 ? -17.516 6.734 11.094 1 90.25 183 LEU B O 1
ATOM 2895 N N . GLY B 1 184 ? -17.344 4.469 11.211 1 86.56 184 GLY B N 1
ATOM 2896 C CA . GLY B 1 184 ? -18.766 4.332 11.508 1 86.56 184 GLY B CA 1
ATOM 2897 C C . GLY B 1 184 ? -19.562 3.805 10.328 1 86.56 184 GLY B C 1
ATOM 2898 O O . GLY B 1 184 ? -20.797 3.969 10.281 1 86.56 184 GLY B O 1
ATOM 2899 N N . ASN B 1 185 ? -18.844 3.273 9.359 1 82.81 185 ASN B N 1
ATOM 2900 C CA . ASN B 1 185 ? -19.516 2.607 8.242 1 82.81 185 ASN B CA 1
ATOM 2901 C C . ASN B 1 185 ? -19.328 1.094 8.305 1 82.81 185 ASN B C 1
ATOM 2903 O O . ASN B 1 185 ? -18.578 0.522 7.523 1 82.81 185 ASN B O 1
ATOM 2907 N N . PRO B 1 186 ? -20.031 0.449 9.117 1 73.81 186 PRO B N 1
ATOM 2908 C CA . PRO B 1 186 ? -19.781 -0.964 9.422 1 73.81 186 PRO B CA 1
ATOM 2909 C C . PRO B 1 186 ? -20.047 -1.877 8.227 1 73.81 186 PRO B C 1
ATOM 2911 O O . PRO B 1 186 ? -19.578 -3.016 8.195 1 73.81 186 PRO B O 1
ATOM 2914 N N . GLU B 1 187 ? -20.719 -1.353 7.2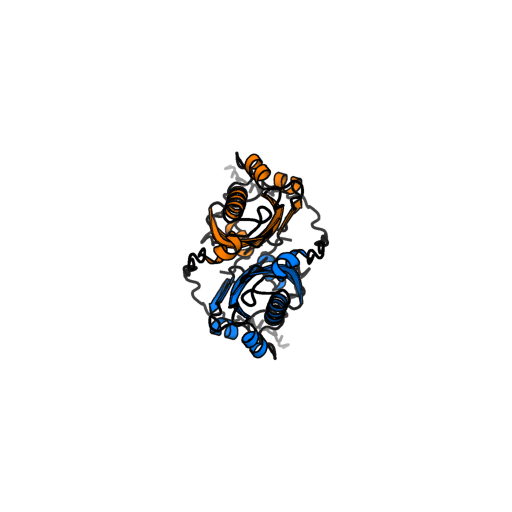5 1 71.81 187 GLU B N 1
ATOM 2915 C CA . GLU B 1 187 ? -21.047 -2.176 6.094 1 71.81 187 GLU B CA 1
ATOM 2916 C C . GLU B 1 187 ? -19.812 -2.516 5.277 1 71.81 187 GLU B C 1
ATOM 2918 O O . GLU B 1 187 ? -19.828 -3.436 4.457 1 71.81 187 GLU B O 1
ATOM 2923 N N . CYS B 1 188 ? -18.688 -1.874 5.461 1 68.75 188 CYS B N 1
ATOM 2924 C CA . CYS B 1 188 ? -17.516 -2.066 4.605 1 68.75 188 CYS B CA 1
ATOM 2925 C C . CYS B 1 188 ? -16.609 -3.154 5.16 1 68.75 188 CYS B C 1
ATOM 2927 O O . CYS B 1 188 ? -15.664 -3.576 4.492 1 68.75 188 CYS B O 1
ATOM 2929 N N . GLN B 1 189 ? -16.562 -3.486 6.301 1 62.03 189 GLN B N 1
ATOM 2930 C CA . GLN B 1 189 ? -15.719 -4.578 6.77 1 62.03 189 GLN B CA 1
ATOM 2931 C C . GLN B 1 189 ? -16.547 -5.785 7.18 1 62.03 189 GLN B C 1
ATOM 2933 O O . GLN B 1 189 ? -17.547 -5.648 7.898 1 62.03 189 GLN B O 1
ATOM 2938 N N . GLN B 1 190 ? -16.5 -6.719 6.266 1 50.75 190 GLN B N 1
ATOM 2939 C CA . GLN B 1 190 ? -17.281 -7.898 6.621 1 50.75 190 GLN B CA 1
ATOM 2940 C C . GLN B 1 190 ? -16.656 -8.633 7.805 1 50.75 190 GLN B C 1
ATOM 2942 O O . GLN B 1 190 ? -15.438 -8.719 7.918 1 50.75 190 GLN B O 1
ATOM 2947 N N . HIS B 1 191 ? -17.312 -8.383 8.945 1 43.28 191 HIS B N 1
ATOM 2948 C CA . HIS B 1 191 ? -17.078 -9.266 10.078 1 43.28 191 HIS B CA 1
ATOM 2949 C C . HIS B 1 191 ? -17.25 -10.734 9.68 1 43.28 191 HIS B C 1
ATOM 2951 O O . HIS B 1 191 ? -18.016 -11.047 8.773 1 43.28 191 HIS B O 1
#

Secondary structure (DSSP, 8-state):
--------------------------------------GGGGTTTSS--TTS--HHHHHHHHHHHHHHHHSTT-TTHHHHHHHHEEEEEEEEETTTTEEEEHHHHHHHGGGSPP-SEEEEEEEEE-SSEEEEEEEEE---BTTBPPSS---EEEEEEEEEETTTTEEEEEEEEEBHHHHHHHTT-GGGS--/--------------------------------------GGGGTTTSS--TTS--HHHHHHHHHHHHHHHHSTT-TTHHHHHHHHEEEEEEEEETTTTEEEEHHHHHHHGGGSPP-SEEEEEEEEE-SSEEEEEEEEE---BTTBPPSS---EEEEEEEEEETTTTEEEEEEEEEBHHHHHHHTT-GGGS--

Nearest PDB structures (foldseek):
  5tph-assembly1_A  TM=6.725E-01  e=1.032E-04  synthetic construct
  5u35-assembly1_B  TM=6.620E-01  e=1.485E-04  synthetic construct
  8kaa-assembly1_A  TM=6.308E-01  e=4.699E-05  Streptomyces chartreusis
  5ien-assembly2_B  TM=6.022E-01  e=1.481E-03  synthetic construct
  2rfr-assembly1_A  TM=5.639E-01  e=1.160E-02  Novosphingobium aromaticivorans DSM 12444

InterPro domains:
  IPR058645 NTF2-like domain [PF26534] (51-185)

Solvent-accessible surface area (backbone atoms only — not comparable to full-atom values): 21240 Å² total; per-residue (Å²): 134,83,78,77,78,77,78,77,78,78,77,78,72,77,67,78,73,63,74,77,65,77,78,60,84,67,68,60,68,64,66,75,61,72,74,70,72,54,67,70,61,47,73,58,51,72,76,50,51,92,67,36,57,48,72,68,55,52,50,50,47,52,54,42,51,49,46,47,43,34,34,36,62,37,96,59,30,65,62,42,44,62,63,34,40,39,92,70,17,36,39,40,21,65,40,72,70,42,74,33,44,46,69,57,47,65,67,46,22,74,76,44,81,47,35,64,39,72,41,81,72,49,71,51,55,40,53,43,37,38,41,41,33,36,40,30,36,79,47,66,26,95,88,37,92,51,85,77,64,53,67,30,40,31,36,35,36,37,37,40,41,47,88,75,59,18,33,32,35,37,41,40,19,19,18,26,13,37,48,40,21,20,55,53,38,58,75,29,37,82,126,136,84,80,76,79,77,79,79,79,80,78,78,73,78,68,77,74,65,74,78,65,78,79,61,80,68,68,61,68,65,65,74,61,72,73,71,75,53,70,72,61,47,74,58,50,70,77,50,51,92,66,36,56,48,72,68,55,52,49,50,47,51,53,45,51,48,47,47,43,34,35,37,63,36,96,57,30,65,64,43,44,62,63,34,39,38,92,71,17,34,40,39,21,65,40,72,70,41,73,35,44,44,69,55,46,62,67,46,22,74,75,44,80,48,35,65,39,73,41,82,71,48,72,52,56,39,53,44,39,37,41,38,32,34,40,30,38,78,48,65,26,96,88,36,91,52,84,78,65,53,67,30,38,33,38,35,37,37,36,40,42,45,88,77,60,18,33,33,36,37,44,39,18,19,18,27,13,38,48,38,21,21,54,53,39,59,75,28,36,83,124